Protein AF-A0A9D4UKD2-F1 (afdb_monomer)

Nearest PDB structures (foldseek):
  8i6q-assembly1_A  TM=2.716E-01  e=8.052E+00  Pseudomonas aeruginosa

Secondary structure (DSSP, 8-state):
------------------------PPPPP------PPP---------------TT--HHHHHT--TTS-HHHHHHHHHHHHHHHHHHT-HHHHHHHHHHHHHHHHHHHHHHHHTB-TTSPBPPHHHHTTT---SSTTS--B-PPPHHHHHHHHHHHHHHHHHHHHH-S--SHHHHHHHHHHHHHHHHHHHHHHTTS---S--SSSHHHHHHHHHHHHHHHHHHHHHHHHHHHHHHHHHHHHHHHHTTPPPPHHHHHTHHHHHHHHHHHHHHHHHHHB-

Mean predicted aligned error: 18.17 Å

Radius of gyration: 34.25 Å; Cα contacts (8 Å, |Δi|>4): 140; chains: 1; bounding box: 62×70×104 Å

InterPro domains:
  IPR021788 Protein CHAPERONE-LIKE PROTEIN OF POR1-like [PF11833] (69-181)
  IPR021788 Protein CHAPERONE-LIKE PROTEIN OF POR1-like [PTHR33372] (17-277)
  IPR036869 Chaperone J-domain superfamily [SSF46565] (50-103)

Solvent-accessible surface area (backbone atoms only — not comparable to full-atom values): 17301 Å² total; per-residue (Å²): 132,89,79,89,83,85,81,80,89,83,89,83,89,81,89,79,91,80,85,85,83,89,82,82,81,81,81,76,88,81,80,79,78,82,84,73,85,85,80,88,77,90,77,79,91,76,90,85,80,76,82,72,72,91,76,71,57,41,41,65,77,56,71,45,62,91,88,58,59,70,67,56,54,51,52,39,45,58,50,52,50,54,57,29,63,76,68,68,44,63,77,57,43,56,51,53,51,55,25,51,50,50,54,52,51,48,52,53,48,30,59,75,69,26,38,48,90,87,76,45,73,50,54,70,72,68,57,45,58,83,66,64,68,95,52,89,86,53,82,38,89,45,72,51,55,75,66,55,38,51,52,43,49,49,52,37,48,53,51,42,50,49,50,70,72,63,71,59,97,62,64,62,61,53,51,54,51,51,53,54,48,44,53,50,43,39,56,55,52,51,67,70,62,69,72,68,78,85,72,95,77,66,93,83,62,57,66,68,55,49,52,53,53,52,50,54,51,50,51,52,33,48,51,52,55,52,47,45,46,50,52,32,50,50,50,54,51,47,51,54,53,49,41,50,74,68,74,45,82,81,57,66,66,58,71,76,36,47,70,59,54,38,44,48,51,28,35,53,51,48,38,50,45,60,28,36,36,86

Structure (mmCIF, N/CA/C/O backbone):
data_AF-A0A9D4UKD2-F1
#
_entry.id   AF-A0A9D4UKD2-F1
#
loop_
_atom_site.group_PDB
_atom_site.id
_atom_site.type_symbol
_atom_site.label_atom_id
_atom_site.label_alt_id
_atom_site.label_comp_id
_atom_site.label_asym_id
_atom_site.label_entity_id
_atom_site.label_seq_id
_atom_site.pdbx_PDB_ins_code
_atom_site.Cartn_x
_atom_site.Cartn_y
_atom_site.Cartn_z
_atom_site.occupancy
_atom_site.B_iso_or_equiv
_atom_site.auth_seq_id
_atom_site.auth_comp_id
_atom_site.auth_asym_id
_atom_site.auth_atom_id
_atom_site.pdbx_PDB_model_num
ATOM 1 N N . MET A 1 1 ? -4.130 45.055 41.506 1.00 36.22 1 MET A N 1
ATOM 2 C CA . MET A 1 1 ? -3.420 45.861 40.492 1.00 36.22 1 MET A CA 1
ATOM 3 C C . MET A 1 1 ? -3.723 45.258 39.130 1.00 36.22 1 MET A C 1
ATOM 5 O O . MET A 1 1 ? -3.471 44.075 38.988 1.00 36.22 1 MET A O 1
ATOM 9 N N . ALA A 1 2 ? -4.371 46.048 38.258 1.00 35.75 2 ALA A N 1
ATOM 10 C CA . ALA A 1 2 ? -4.235 46.169 36.791 1.00 35.75 2 ALA A CA 1
ATOM 11 C C . ALA A 1 2 ? -3.719 44.968 35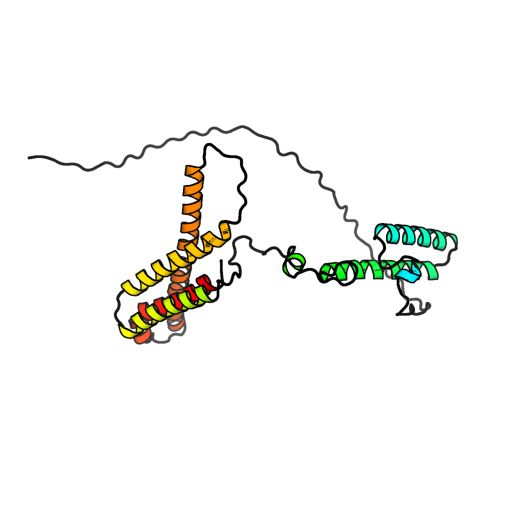.958 1.00 35.75 2 ALA A C 1
ATOM 13 O O . ALA A 1 2 ? -2.787 44.299 36.365 1.00 35.75 2 ALA A O 1
ATOM 14 N N . LEU A 1 3 ? -4.129 44.701 34.715 1.00 32.81 3 LEU A N 1
ATOM 15 C CA . LEU A 1 3 ? -5.035 45.320 33.741 1.00 32.81 3 LEU A CA 1
ATOM 16 C C . LEU A 1 3 ? -5.118 44.337 32.542 1.00 32.81 3 LEU A C 1
ATOM 18 O O . LEU A 1 3 ? -4.171 43.608 32.272 1.00 32.81 3 LEU A O 1
ATOM 22 N N . LEU A 1 4 ? -6.265 44.362 31.861 1.00 33.88 4 LEU A N 1
ATOM 23 C CA . LEU A 1 4 ? -6.568 44.106 30.439 1.00 33.88 4 LEU A CA 1
ATOM 24 C C . LEU A 1 4 ? -5.416 43.758 29.462 1.00 33.88 4 LEU A C 1
ATOM 26 O O . LEU A 1 4 ? -4.406 44.451 29.433 1.00 33.88 4 LEU A O 1
ATOM 30 N N . ALA A 1 5 ? -5.673 42.852 28.504 1.0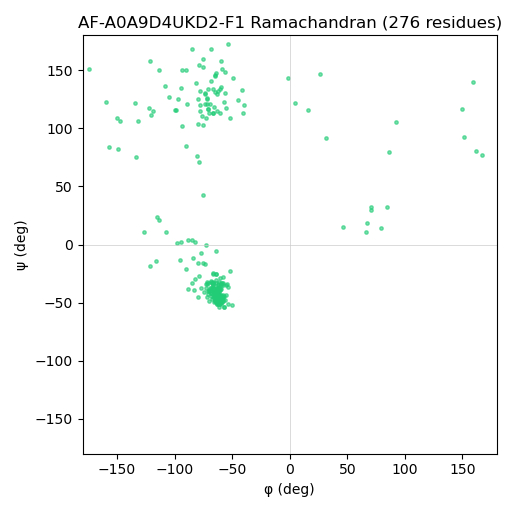0 32.28 5 ALA A N 1
ATOM 31 C CA . ALA A 1 5 ? -6.033 43.216 27.114 1.00 32.28 5 ALA A CA 1
ATOM 32 C C . ALA A 1 5 ? -5.784 42.086 26.086 1.00 32.28 5 ALA A C 1
ATOM 34 O O . ALA A 1 5 ? -4.773 41.391 26.107 1.00 32.28 5 ALA A O 1
ATOM 35 N N . SER A 1 6 ? -6.731 41.971 25.153 1.00 38.28 6 SER A N 1
ATOM 36 C CA . SER A 1 6 ? -6.710 41.225 23.887 1.00 38.28 6 SER A CA 1
ATOM 37 C C . SER A 1 6 ? -5.522 41.565 22.971 1.00 38.28 6 SER A C 1
ATOM 39 O O . SER A 1 6 ? -4.914 42.623 23.124 1.00 38.28 6 SER A O 1
ATOM 41 N N . PRO A 1 7 ? -5.357 40.815 21.865 1.00 37.47 7 PRO A N 1
ATOM 42 C CA . PRO A 1 7 ? -4.982 41.452 20.611 1.00 37.47 7 PRO A CA 1
ATOM 43 C C . PRO A 1 7 ? -5.993 41.182 19.489 1.00 37.47 7 PRO A C 1
ATOM 45 O O . PRO A 1 7 ? -6.257 40.057 19.074 1.00 37.47 7 PRO A O 1
ATOM 48 N N . LEU A 1 8 ? -6.573 42.298 19.055 1.00 29.09 8 LEU A N 1
ATOM 49 C CA . LEU A 1 8 ? -6.801 42.741 17.683 1.00 29.09 8 LEU A CA 1
ATOM 50 C C . LEU A 1 8 ? -6.434 41.790 16.529 1.00 29.09 8 LEU A C 1
ATOM 52 O O . LEU A 1 8 ? -5.276 41.477 16.261 1.00 29.09 8 LEU A O 1
ATOM 56 N N . VAL A 1 9 ? -7.482 41.523 15.753 1.00 30.22 9 VAL A N 1
ATOM 57 C CA . VAL A 1 9 ? -7.499 41.434 14.291 1.00 30.22 9 VAL A CA 1
ATOM 58 C C . VAL A 1 9 ? -6.658 42.551 13.663 1.00 30.22 9 VAL A C 1
ATOM 60 O O . VAL A 1 9 ? -6.851 43.723 13.979 1.00 30.22 9 VAL A O 1
ATOM 63 N N . CYS A 1 10 ? -5.800 42.195 12.705 1.00 24.77 10 CYS A N 1
ATOM 64 C CA . CYS A 1 10 ? -5.258 43.132 11.729 1.00 24.77 10 CYS A CA 1
ATOM 65 C C . CYS A 1 10 ? -5.395 42.519 10.330 1.00 24.77 10 CYS A C 1
ATOM 67 O O . CYS A 1 10 ? -4.706 41.567 9.970 1.00 24.77 10 CYS A O 1
ATOM 69 N N . PHE A 1 11 ? -6.347 43.059 9.576 1.00 30.48 11 PHE A N 1
ATOM 70 C CA . PHE A 1 11 ? -6.530 42.870 8.144 1.00 30.48 11 PHE A CA 1
ATOM 71 C C . PHE A 1 11 ? -5.908 44.107 7.488 1.00 30.48 11 PHE A C 1
ATOM 73 O O . PHE A 1 11 ? -6.409 45.205 7.713 1.00 30.48 11 PHE A O 1
ATOM 80 N N . ILE A 1 12 ? -4.840 43.957 6.700 1.00 30.47 12 ILE A N 1
ATOM 81 C CA . ILE A 1 12 ? -4.449 44.963 5.703 1.00 30.47 12 ILE A CA 1
ATOM 82 C C . ILE A 1 12 ? -4.113 44.256 4.391 1.00 30.47 12 ILE A C 1
ATOM 84 O O . ILE A 1 12 ? -3.265 43.371 4.303 1.00 30.47 12 ILE A O 1
ATOM 88 N N . THR A 1 13 ? -4.864 44.689 3.391 1.00 31.66 13 THR A N 1
ATOM 89 C CA . THR A 1 13 ? -4.803 44.442 1.958 1.00 31.66 13 THR A CA 1
ATOM 90 C C . THR A 1 13 ? -3.666 45.218 1.291 1.00 31.66 13 THR A C 1
ATOM 92 O O . THR A 1 13 ? -3.336 46.311 1.740 1.00 31.66 13 THR A O 1
ATOM 95 N N . ASN A 1 14 ? -3.152 44.681 0.178 1.00 27.33 14 ASN A N 1
ATOM 96 C CA . ASN A 1 14 ? -2.681 45.344 -1.060 1.00 27.33 14 ASN A CA 1
ATOM 97 C C . ASN A 1 14 ? -1.554 44.470 -1.643 1.00 27.33 14 ASN A C 1
ATOM 99 O O . ASN A 1 14 ? -0.556 44.213 -0.988 1.00 27.33 14 ASN A O 1
ATOM 103 N N . GLY A 1 15 ? -1.672 43.876 -2.828 1.00 30.11 15 GLY A N 1
ATOM 104 C CA . GLY A 1 15 ? -2.123 44.514 -4.056 1.00 30.11 15 GLY A CA 1
ATOM 105 C C . GLY A 1 15 ? -0.918 45.169 -4.725 1.00 30.11 15 GLY A C 1
ATOM 106 O O . GLY A 1 15 ? -0.725 46.368 -4.589 1.00 30.11 15 GLY A O 1
ATOM 107 N N . SER A 1 16 ? -0.099 44.383 -5.427 1.00 27.30 16 SER A N 1
ATOM 108 C CA . SER A 1 16 ? 0.796 44.918 -6.453 1.00 27.30 16 SER A CA 1
ATOM 109 C C . SER A 1 16 ? 0.981 43.891 -7.559 1.00 27.30 16 SER A C 1
ATOM 111 O O . SER A 1 16 ? 1.629 42.856 -7.403 1.00 27.30 16 SER A O 1
ATOM 113 N N . ALA A 1 17 ? 0.332 44.193 -8.677 1.00 35.50 17 ALA A N 1
ATOM 114 C CA . ALA A 1 17 ? 0.642 43.632 -9.968 1.00 35.50 17 ALA A CA 1
ATOM 115 C C . ALA A 1 17 ? 1.950 44.260 -10.471 1.00 35.50 17 ALA A C 1
ATOM 117 O O . ALA A 1 17 ? 2.077 45.481 -10.537 1.00 35.50 17 ALA A O 1
ATOM 118 N N . SER A 1 18 ? 2.894 43.433 -10.910 1.00 31.56 18 SER A N 1
ATOM 119 C CA . SER A 1 18 ? 3.763 43.814 -12.020 1.00 31.56 18 SER A CA 1
ATOM 120 C C . SER A 1 18 ? 4.198 42.593 -12.807 1.00 31.56 18 SER A C 1
ATOM 122 O O . SER A 1 18 ? 4.965 41.735 -12.381 1.00 31.56 18 SER A O 1
ATOM 124 N N . SER A 1 19 ? 3.602 42.561 -13.984 1.00 34.34 19 SER A N 1
ATOM 125 C CA . SER A 1 19 ? 3.925 41.809 -15.172 1.00 34.34 19 SER A CA 1
ATOM 126 C C . SER A 1 19 ? 5.321 42.123 -15.721 1.00 34.34 19 SER A C 1
ATOM 128 O O . SER A 1 19 ? 5.805 43.246 -15.604 1.00 34.34 19 SER A O 1
ATOM 130 N N . ASN A 1 20 ? 5.815 41.154 -16.498 1.00 31.80 20 ASN A N 1
ATOM 131 C CA . ASN A 1 20 ? 6.833 41.238 -17.551 1.00 31.80 20 ASN A CA 1
ATOM 132 C C . ASN A 1 20 ? 8.283 40.977 -17.117 1.00 31.80 20 ASN A C 1
ATOM 134 O O . ASN A 1 20 ? 8.975 41.874 -16.661 1.00 31.80 20 ASN A O 1
ATOM 138 N N . PHE A 1 21 ? 8.807 39.798 -17.468 1.00 36.34 21 PHE A N 1
ATOM 139 C CA . PHE A 1 21 ? 9.734 39.757 -18.603 1.00 36.34 21 PHE A CA 1
ATOM 140 C C . PHE A 1 21 ? 9.858 38.351 -19.202 1.00 36.34 21 PHE A C 1
ATOM 142 O O . PHE A 1 21 ? 10.202 37.368 -18.551 1.00 36.34 21 PHE A O 1
ATOM 149 N N . LEU A 1 22 ? 9.552 38.296 -20.493 1.00 39.88 22 LEU A N 1
ATOM 150 C CA . LEU A 1 22 ? 9.607 37.148 -21.381 1.00 39.88 22 LEU A CA 1
ATOM 151 C C . LEU A 1 22 ? 11.040 36.617 -21.511 1.00 39.88 22 LEU A C 1
ATOM 153 O O . LEU A 1 22 ? 11.951 37.364 -21.870 1.00 39.88 22 LEU A O 1
ATOM 157 N N . ARG A 1 23 ? 11.230 35.300 -21.367 1.00 39.00 23 ARG A N 1
ATOM 158 C CA . ARG A 1 23 ? 12.405 34.617 -21.929 1.00 39.00 23 ARG A CA 1
ATOM 159 C C . ARG A 1 23 ? 12.013 33.326 -22.657 1.00 39.00 23 ARG A C 1
ATOM 161 O O . ARG A 1 23 ? 12.181 32.216 -22.178 1.00 39.00 23 ARG A O 1
ATOM 168 N N . ARG A 1 24 ? 11.451 33.547 -23.848 1.00 36.53 24 ARG A N 1
ATOM 169 C CA . ARG A 1 24 ? 11.728 32.866 -25.127 1.00 36.53 24 ARG A CA 1
ATOM 170 C C . ARG A 1 24 ? 12.149 31.387 -25.046 1.00 36.53 24 ARG A C 1
ATOM 172 O O . ARG A 1 24 ? 13.335 31.071 -25.048 1.00 36.53 24 ARG A O 1
ATOM 179 N N . ALA A 1 25 ? 11.167 30.490 -25.116 1.00 38.38 25 ALA A N 1
ATOM 180 C CA . ALA A 1 25 ? 11.385 29.098 -25.503 1.00 38.38 25 ALA A CA 1
ATOM 181 C C . ALA A 1 25 ? 11.648 29.010 -27.021 1.00 38.38 25 ALA A C 1
ATOM 183 O O . ALA A 1 25 ? 10.902 29.577 -27.821 1.00 38.38 25 ALA A O 1
ATOM 184 N N . ARG A 1 26 ? 12.720 28.317 -27.425 1.00 39.19 26 ARG A N 1
ATOM 185 C CA . ARG A 1 26 ? 12.946 27.910 -28.822 1.00 39.19 26 ARG A CA 1
ATOM 186 C C . ARG A 1 26 ? 12.097 26.663 -29.106 1.00 39.19 26 ARG A C 1
ATOM 188 O O . ARG A 1 26 ? 12.257 25.687 -28.376 1.00 39.19 26 ARG A O 1
ATOM 195 N N . PRO A 1 27 ? 11.239 26.642 -30.138 1.00 40.41 27 PRO A N 1
ATOM 196 C CA . PRO A 1 27 ? 10.576 25.412 -30.552 1.00 40.41 27 PRO A CA 1
ATOM 197 C C . PRO A 1 27 ? 11.534 24.530 -31.368 1.00 40.41 27 PRO A C 1
ATOM 199 O O . PRO A 1 27 ? 12.203 24.999 -32.289 1.00 40.41 27 PRO A O 1
ATOM 202 N N . LEU A 1 28 ? 11.589 23.246 -31.011 1.00 49.31 28 LEU A N 1
ATOM 203 C CA . LEU A 1 28 ? 12.176 22.175 -31.820 1.00 49.31 28 LEU A CA 1
ATOM 204 C C . LEU A 1 28 ? 11.357 21.996 -33.115 1.00 49.31 28 LEU A C 1
ATOM 206 O O . LEU A 1 28 ? 10.134 22.162 -33.084 1.00 49.31 28 LEU A O 1
ATOM 210 N N . PRO A 1 29 ? 11.986 21.656 -34.253 1.00 39.34 29 PRO A N 1
ATOM 211 C CA . PRO A 1 29 ? 11.277 21.500 -35.515 1.00 39.34 29 PRO A CA 1
ATOM 212 C C . PRO A 1 29 ? 10.359 20.271 -35.499 1.00 39.34 29 PRO A C 1
ATOM 214 O O . PRO A 1 29 ? 10.789 19.132 -35.327 1.00 39.34 29 PRO A O 1
ATOM 217 N N . SER A 1 30 ? 9.073 20.546 -35.712 1.00 39.03 30 SER A N 1
ATOM 218 C CA . SER A 1 30 ? 8.011 19.592 -36.021 1.00 39.03 30 SER A CA 1
ATOM 219 C C . SER A 1 30 ? 8.257 18.968 -37.398 1.00 39.03 30 SER A C 1
ATOM 221 O O . SER A 1 30 ? 8.183 19.651 -38.421 1.00 39.03 30 SER A O 1
ATOM 223 N N . LEU A 1 31 ? 8.551 17.666 -37.433 1.00 43.72 31 LEU A N 1
ATOM 224 C CA . LEU A 1 31 ? 8.496 16.880 -38.663 1.00 43.72 31 LEU A CA 1
ATOM 225 C C . LEU A 1 31 ? 7.033 16.516 -38.941 1.00 43.72 31 LEU A C 1
ATOM 227 O O . LEU A 1 31 ? 6.450 15.644 -38.297 1.00 43.72 31 LEU A O 1
ATOM 231 N N . ARG A 1 32 ? 6.443 17.221 -39.912 1.00 34.72 32 ARG A N 1
ATOM 232 C CA . ARG A 1 32 ? 5.152 16.893 -40.527 1.00 34.72 32 ARG A CA 1
ATOM 233 C C . ARG A 1 32 ? 5.234 15.519 -41.190 1.00 34.72 32 ARG A C 1
ATOM 235 O O . ARG A 1 32 ? 5.887 15.370 -42.218 1.00 34.72 32 ARG A O 1
ATOM 242 N N . HIS A 1 33 ? 4.503 14.549 -40.658 1.00 39.25 33 HIS A N 1
ATOM 243 C CA . HIS A 1 33 ? 4.107 13.369 -41.419 1.00 39.25 33 HIS A CA 1
ATOM 244 C C . HIS A 1 33 ? 2.961 13.769 -42.357 1.00 39.25 33 HIS A C 1
ATOM 246 O O . HIS A 1 33 ? 1.856 14.063 -41.903 1.00 39.25 33 HIS A O 1
ATOM 252 N N . SER A 1 34 ? 3.218 13.808 -43.666 1.00 42.59 34 SER A N 1
ATOM 253 C CA . SER A 1 34 ? 2.151 13.883 -44.663 1.00 42.59 34 SER A CA 1
ATOM 254 C C . SER A 1 34 ? 1.455 12.524 -44.738 1.00 42.59 34 SER A C 1
ATOM 256 O O . SER A 1 34 ? 2.023 11.548 -45.226 1.00 42.59 34 SER A O 1
ATOM 258 N N . SER A 1 35 ? 0.225 12.460 -44.243 1.00 45.12 35 SER A N 1
ATOM 259 C CA . SER A 1 35 ? -0.704 11.361 -44.478 1.00 45.12 35 SER A CA 1
ATOM 260 C C . SER A 1 35 ? -1.270 11.477 -45.895 1.00 45.12 35 SER A C 1
ATOM 262 O O . SER A 1 35 ? -2.151 12.299 -46.144 1.00 45.12 35 SER A O 1
ATOM 264 N N . LEU A 1 36 ? -0.770 10.666 -46.827 1.00 42.28 36 LEU A N 1
ATOM 265 C CA . LEU A 1 36 ? -1.480 10.386 -48.075 1.00 42.28 36 LEU A CA 1
ATOM 266 C C . LEU A 1 36 ? -2.302 9.098 -47.892 1.00 42.28 36 LEU A C 1
ATOM 268 O O . LEU A 1 36 ? -1.782 8.132 -47.328 1.00 42.28 36 LEU A O 1
ATOM 272 N N . PRO A 1 37 ? -3.577 9.064 -48.321 1.00 39.72 37 PRO A N 1
ATOM 273 C CA . PRO A 1 37 ? -4.421 7.885 -48.175 1.00 39.72 37 PRO A CA 1
ATOM 274 C C . PRO A 1 37 ? -3.979 6.772 -49.132 1.00 39.72 37 PRO A C 1
ATOM 276 O O . PRO A 1 37 ? -3.915 6.959 -50.347 1.00 39.72 37 PRO A O 1
ATOM 279 N N . ILE A 1 38 ? -3.706 5.594 -48.570 1.00 40.81 38 ILE A N 1
ATOM 280 C CA . ILE A 1 38 ? -3.462 4.356 -49.312 1.00 40.81 38 ILE A CA 1
ATOM 281 C C . ILE A 1 38 ? -4.793 3.904 -49.921 1.00 40.81 38 ILE A C 1
ATOM 283 O O . ILE A 1 38 ? -5.749 3.605 -49.207 1.00 40.81 38 ILE A O 1
ATOM 287 N N . LYS A 1 39 ? -4.857 3.872 -51.253 1.00 29.66 39 LYS A N 1
ATOM 288 C CA . LYS A 1 39 ? -5.995 3.364 -52.024 1.00 29.66 39 LYS A CA 1
ATOM 289 C C . LYS A 1 39 ? -5.720 1.893 -52.348 1.00 29.66 39 LYS A C 1
ATOM 291 O O . LYS A 1 39 ? -4.916 1.595 -53.226 1.00 29.66 39 LYS A O 1
ATOM 296 N N . CYS A 1 40 ? -6.352 0.974 -51.621 1.00 29.58 40 CYS A N 1
ATOM 297 C CA . CYS A 1 40 ? -6.290 -0.455 -51.920 1.00 29.58 40 CYS A CA 1
ATOM 298 C C . CYS A 1 40 ? -7.077 -0.738 -53.206 1.00 29.58 40 CYS A C 1
ATOM 300 O O . CYS A 1 40 ? -8.297 -0.588 -53.224 1.00 29.58 40 CYS A O 1
ATOM 302 N N . SER A 1 41 ? -6.385 -1.141 -54.272 1.00 31.55 41 SER A N 1
ATOM 303 C CA . SER A 1 41 ? -7.015 -1.779 -55.430 1.00 31.55 41 SER A CA 1
ATOM 304 C C . SER A 1 41 ? -6.807 -3.281 -55.298 1.00 31.55 41 SER A C 1
ATOM 306 O O . SER A 1 41 ? -5.676 -3.758 -55.269 1.00 31.55 41 SER A O 1
ATOM 308 N N . SER A 1 42 ? -7.909 -4.009 -55.155 1.00 34.38 42 SER A N 1
ATOM 309 C CA . SER A 1 42 ? -7.964 -5.464 -55.195 1.00 34.38 42 SER A CA 1
ATOM 310 C C . SER A 1 42 ? -7.625 -5.950 -56.604 1.00 34.38 42 SER A C 1
ATOM 312 O O . SER A 1 42 ? -8.406 -5.725 -57.528 1.00 34.38 42 SER A O 1
ATOM 314 N N . ALA A 1 43 ? -6.489 -6.627 -56.758 1.00 32.59 43 ALA A N 1
ATOM 315 C CA . ALA A 1 43 ? -6.210 -7.466 -57.913 1.00 32.59 43 ALA A CA 1
ATOM 316 C C . ALA A 1 43 ? -6.346 -8.931 -57.485 1.00 32.59 43 ALA A C 1
ATOM 318 O O . ALA A 1 43 ? -5.802 -9.366 -56.472 1.00 32.59 43 ALA A O 1
ATOM 319 N N . SER A 1 44 ? -7.171 -9.632 -58.248 1.00 32.44 44 SER A N 1
ATOM 320 C CA . SER A 1 44 ? -7.526 -11.043 -58.179 1.00 32.44 44 SER A CA 1
ATOM 321 C C . SER A 1 44 ? -6.323 -11.979 -58.076 1.00 32.44 44 SER A C 1
ATOM 323 O O . SER A 1 44 ? -5.303 -11.778 -58.728 1.00 32.44 44 SER A O 1
ATOM 325 N N . PHE A 1 45 ? -6.509 -13.044 -57.295 1.00 35.09 45 PHE A N 1
ATOM 326 C CA . PHE A 1 45 ? -5.623 -14.196 -57.213 1.00 35.09 45 PHE A CA 1
ATOM 327 C C . PHE A 1 45 ? -5.452 -14.842 -58.592 1.00 35.09 45 PHE A C 1
ATOM 329 O O . PHE A 1 45 ? -6.424 -15.290 -59.197 1.00 35.09 45 PHE A O 1
ATOM 336 N N . SER A 1 46 ? -4.206 -14.937 -59.043 1.00 28.92 46 SER A N 1
ATOM 337 C CA . SER A 1 46 ? -3.774 -15.923 -60.026 1.00 28.92 46 SER A CA 1
ATOM 338 C C . SER A 1 46 ? -2.715 -16.797 -59.369 1.00 28.92 46 SER A C 1
ATOM 340 O O . SER A 1 46 ? -1.662 -16.339 -58.930 1.00 28.92 46 SER A O 1
ATOM 342 N N . GLU A 1 47 ? -3.101 -18.053 -59.241 1.00 44.03 47 GLU A N 1
ATOM 343 C CA . GLU A 1 47 ? -2.402 -19.188 -58.675 1.00 44.03 47 GLU A CA 1
ATOM 344 C C . GLU A 1 47 ? -1.129 -19.507 -59.471 1.00 44.03 47 GLU A C 1
ATOM 346 O O . GLU A 1 47 ? -1.166 -19.635 -60.694 1.00 44.03 47 GLU A O 1
ATOM 351 N N . GLY A 1 48 ? 0.002 -19.635 -58.771 1.00 32.12 48 GLY A N 1
ATOM 352 C CA . GLY A 1 48 ? 1.253 -20.115 -59.357 1.00 32.12 48 GLY A CA 1
ATOM 353 C C . GLY A 1 48 ? 2.499 -19.557 -58.677 1.00 32.12 48 GLY A C 1
ATOM 354 O O . GLY A 1 48 ? 3.002 -18.513 -59.072 1.00 32.12 48 GLY A O 1
ATOM 355 N N . GLY A 1 49 ? 3.041 -20.270 -57.684 1.00 28.92 49 GLY A N 1
ATOM 356 C CA . GLY A 1 49 ? 4.373 -19.947 -57.165 1.00 28.92 49 GLY A CA 1
ATOM 357 C C . GLY A 1 49 ? 4.681 -20.520 -55.790 1.00 28.92 49 GLY A C 1
ATOM 358 O O . GLY A 1 49 ? 4.556 -19.821 -54.797 1.00 28.92 49 GLY A O 1
ATOM 359 N N . GLN A 1 50 ? 5.060 -21.799 -55.775 1.00 31.81 50 GLN A N 1
ATOM 360 C CA . GLN A 1 50 ? 5.823 -22.532 -54.755 1.00 31.81 50 GLN A CA 1
ATOM 361 C C . GLN A 1 50 ? 5.962 -21.891 -53.363 1.00 31.81 50 GLN A C 1
ATOM 363 O O . GLN A 1 50 ? 6.667 -20.902 -53.166 1.00 31.81 50 GLN A O 1
ATOM 368 N N . ALA A 1 51 ? 5.374 -22.578 -52.380 1.00 34.78 51 ALA A N 1
ATOM 369 C CA . ALA A 1 51 ? 5.658 -22.421 -50.964 1.00 34.78 51 ALA A CA 1
ATOM 370 C C . ALA A 1 51 ? 7.163 -22.226 -50.722 1.00 34.78 51 ALA A C 1
ATOM 372 O O . ALA A 1 51 ? 7.980 -23.081 -51.065 1.00 34.78 51 ALA A O 1
ATOM 373 N N . ALA A 1 52 ? 7.517 -21.086 -50.132 1.00 43.00 52 ALA A N 1
ATOM 374 C CA . ALA A 1 52 ? 8.849 -20.849 -49.613 1.00 43.00 52 ALA A CA 1
ATOM 375 C C . ALA A 1 52 ? 9.186 -21.965 -48.615 1.00 43.00 52 ALA A C 1
ATOM 377 O O . ALA A 1 52 ? 8.508 -22.103 -47.596 1.00 43.00 52 ALA A O 1
ATOM 378 N N . GLU A 1 53 ? 10.217 -22.751 -48.926 1.00 44.41 53 GLU A N 1
ATOM 379 C CA . GLU A 1 53 ? 10.807 -23.757 -48.042 1.00 44.41 53 GLU A CA 1
ATOM 380 C C . GLU A 1 53 ? 10.887 -23.207 -46.601 1.00 44.41 53 GLU A C 1
ATOM 382 O O . GLU A 1 53 ? 11.605 -22.231 -46.339 1.00 44.41 53 GLU A O 1
ATOM 387 N N . PRO A 1 54 ? 10.129 -23.768 -45.641 1.00 53.59 54 PRO A N 1
ATOM 388 C CA . PRO A 1 54 ? 9.870 -23.114 -44.358 1.00 53.59 54 PRO A CA 1
ATOM 389 C C . PRO A 1 54 ? 11.075 -23.101 -43.402 1.00 53.59 54 PRO A C 1
ATOM 391 O O . PRO A 1 54 ? 10.977 -22.529 -42.320 1.00 53.59 54 PR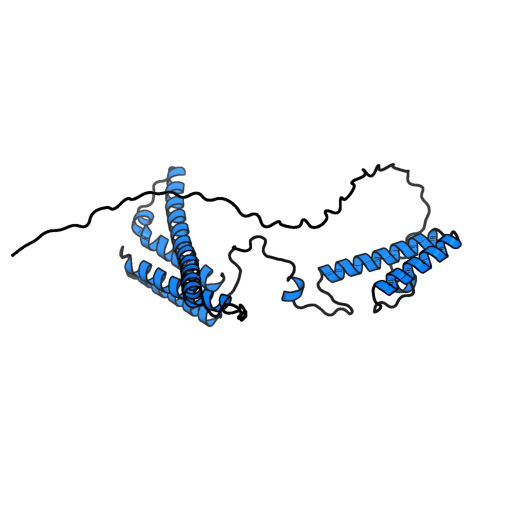O A O 1
ATOM 394 N N . ASN A 1 55 ? 12.218 -23.679 -43.792 1.00 54.78 55 ASN A N 1
ATOM 395 C CA . ASN A 1 55 ? 13.377 -23.903 -42.919 1.00 54.78 55 ASN A CA 1
ATOM 396 C C . ASN A 1 55 ? 14.716 -23.356 -43.447 1.00 54.78 55 ASN A C 1
ATOM 398 O O . ASN A 1 55 ? 15.764 -23.652 -42.865 1.00 54.78 55 ASN A O 1
ATOM 402 N N . GLU A 1 56 ? 14.736 -22.551 -44.514 1.00 71.19 56 GLU A N 1
ATOM 403 C CA . GLU A 1 56 ? 15.999 -21.946 -44.946 1.00 71.19 56 GLU A CA 1
ATOM 404 C C . GLU A 1 56 ? 16.443 -20.854 -43.958 1.00 71.19 56 GLU A C 1
ATOM 406 O O . GLU A 1 56 ? 15.695 -19.936 -43.612 1.00 71.19 56 GLU A O 1
ATOM 411 N N . ASN A 1 57 ? 17.675 -20.975 -43.455 1.00 80.44 57 ASN A N 1
ATOM 412 C CA . ASN A 1 57 ? 18.221 -20.040 -42.480 1.00 80.44 57 ASN A CA 1
ATOM 413 C C . ASN A 1 57 ? 18.381 -18.654 -43.146 1.00 80.44 57 ASN A C 1
ATOM 415 O O . ASN A 1 57 ? 19.175 -18.533 -44.083 1.00 80.44 57 ASN A O 1
ATOM 419 N N . PRO A 1 58 ? 17.692 -17.599 -42.666 1.00 82.06 58 PRO A N 1
ATOM 420 C CA . PRO A 1 58 ? 17.646 -16.305 -43.352 1.00 82.06 58 PRO A CA 1
ATOM 421 C C . PRO A 1 58 ? 19.024 -15.632 -43.437 1.00 82.06 58 PRO A C 1
ATOM 423 O O . PRO A 1 58 ? 19.305 -14.886 -44.372 1.00 82.06 58 PRO A O 1
ATOM 426 N N . TYR A 1 59 ? 19.927 -15.961 -42.511 1.00 84.62 59 TYR A N 1
ATOM 427 C CA . TYR A 1 59 ? 21.313 -15.504 -42.533 1.00 84.62 59 TYR A CA 1
ATOM 428 C C . TYR A 1 59 ? 22.116 -16.127 -43.688 1.00 84.62 59 TYR A C 1
ATOM 430 O O . TYR A 1 59 ? 22.965 -15.461 -44.276 1.00 84.62 59 TYR A O 1
ATOM 438 N N . LYS A 1 60 ? 21.803 -17.371 -44.082 1.00 85.50 60 LYS A N 1
ATOM 439 C CA . LYS A 1 60 ? 22.437 -18.039 -45.233 1.00 85.50 60 LYS A CA 1
ATOM 440 C C . LYS A 1 60 ? 21.965 -17.455 -46.565 1.00 85.50 60 LYS A C 1
ATOM 442 O O . LYS A 1 60 ? 22.794 -17.266 -47.448 1.00 85.50 60 LYS A O 1
ATOM 447 N N . VAL A 1 61 ? 20.683 -17.096 -46.674 1.00 86.19 61 VAL A N 1
ATOM 448 C CA . VAL A 1 61 ? 20.104 -16.455 -47.873 1.00 86.19 61 VAL A CA 1
ATOM 449 C C . VAL A 1 61 ? 20.743 -15.087 -48.133 1.00 86.19 61 VAL A C 1
ATOM 451 O O . VAL A 1 61 ? 21.106 -14.769 -49.265 1.00 86.19 61 VAL A O 1
ATOM 454 N N . LEU A 1 62 ? 20.954 -14.290 -47.079 1.00 80.75 62 LEU A N 1
ATOM 455 C CA . LEU A 1 62 ? 21.645 -13.000 -47.192 1.00 80.75 62 LEU A CA 1
ATOM 456 C C . LEU A 1 62 ? 23.181 -13.142 -47.245 1.00 80.75 62 LEU A C 1
ATOM 458 O O . LEU A 1 62 ? 23.866 -12.209 -47.669 1.00 80.75 62 LEU A O 1
ATOM 462 N N . GLY A 1 63 ? 23.731 -14.301 -46.866 1.00 78.38 63 GLY A N 1
ATOM 463 C CA . GLY A 1 63 ? 25.173 -14.566 -46.823 1.00 78.38 63 GLY A CA 1
ATOM 464 C C . GLY A 1 63 ? 25.899 -13.815 -45.704 1.00 78.38 63 GLY A C 1
ATOM 465 O O . GLY A 1 63 ? 27.066 -13.465 -45.863 1.00 78.38 63 GLY A O 1
ATOM 466 N N . VAL A 1 64 ? 25.202 -13.540 -44.601 1.00 83.00 64 VAL A N 1
ATOM 467 C CA . VAL A 1 64 ? 25.712 -12.816 -43.426 1.00 83.00 64 VAL A CA 1
ATOM 468 C C . VAL A 1 64 ? 25.782 -13.748 -42.228 1.00 83.00 64 VAL A C 1
ATOM 470 O O . VAL A 1 64 ? 25.000 -14.691 -42.112 1.00 83.00 64 VAL A O 1
ATOM 473 N N . ASN A 1 65 ? 26.719 -13.507 -41.317 1.00 81.75 65 ASN A N 1
ATOM 474 C CA . ASN A 1 65 ? 26.842 -14.343 -40.124 1.00 81.75 65 ASN A CA 1
ATOM 475 C C . ASN A 1 65 ? 25.815 -13.884 -39.061 1.00 81.75 65 ASN A C 1
ATOM 477 O O . ASN A 1 65 ? 25.660 -12.677 -38.867 1.00 81.75 65 ASN A O 1
ATOM 481 N N . PRO A 1 66 ? 25.125 -14.790 -38.337 1.00 75.75 66 PRO A N 1
ATOM 482 C CA . PRO A 1 66 ? 24.180 -14.422 -37.273 1.00 75.75 66 PRO A CA 1
ATOM 483 C C . PRO A 1 66 ? 24.698 -13.455 -36.196 1.00 75.75 66 PRO A C 1
ATOM 485 O O . PRO A 1 66 ? 23.898 -12.782 -35.548 1.00 75.75 66 PRO A O 1
ATOM 488 N N . PHE A 1 67 ? 26.017 -13.378 -36.002 1.00 70.06 67 PHE A N 1
ATOM 489 C CA . PHE A 1 67 ? 26.664 -12.503 -35.017 1.00 70.06 67 PHE A CA 1
ATOM 490 C C . PHE A 1 67 ? 27.122 -11.145 -35.579 1.00 70.06 67 PHE A C 1
ATOM 492 O O . PHE A 1 67 ? 27.746 -10.367 -34.860 1.00 70.06 67 PHE A O 1
ATOM 499 N N . GLU A 1 68 ? 26.863 -10.847 -36.854 1.00 75.06 68 GLU A N 1
ATOM 500 C CA . GLU A 1 68 ? 27.274 -9.577 -37.459 1.00 75.06 68 GLU A CA 1
ATOM 501 C C . GLU A 1 68 ? 26.358 -8.402 -37.102 1.00 75.06 68 GLU A C 1
ATOM 503 O O . GLU A 1 68 ? 25.174 -8.555 -36.795 1.00 75.06 68 GLU A O 1
ATOM 508 N N . SER A 1 69 ? 26.927 -7.193 -37.158 1.00 75.75 69 SER A N 1
ATOM 509 C CA . SER A 1 69 ? 26.187 -5.961 -36.905 1.00 75.75 69 SER A CA 1
ATOM 510 C C . SER A 1 69 ? 25.087 -5.744 -37.944 1.00 75.75 69 SER A C 1
ATOM 512 O O . SER A 1 69 ? 25.213 -6.079 -39.123 1.00 75.75 69 SER A O 1
ATOM 514 N N . PHE A 1 70 ? 23.995 -5.125 -37.500 1.00 79.31 70 PHE A N 1
ATOM 515 C CA . PHE A 1 70 ? 22.818 -4.869 -38.328 1.00 79.31 70 PHE A CA 1
ATOM 516 C C . PHE A 1 70 ? 23.121 -4.039 -39.589 1.00 79.31 70 PHE A C 1
ATOM 518 O O . PHE A 1 70 ? 22.473 -4.216 -40.621 1.00 79.31 70 PHE A O 1
ATOM 525 N N . ASP A 1 71 ? 24.147 -3.189 -39.545 1.00 84.50 71 ASP A N 1
ATOM 526 C CA . ASP A 1 71 ? 24.581 -2.390 -40.695 1.00 84.50 71 ASP A CA 1
ATOM 527 C C . ASP A 1 71 ?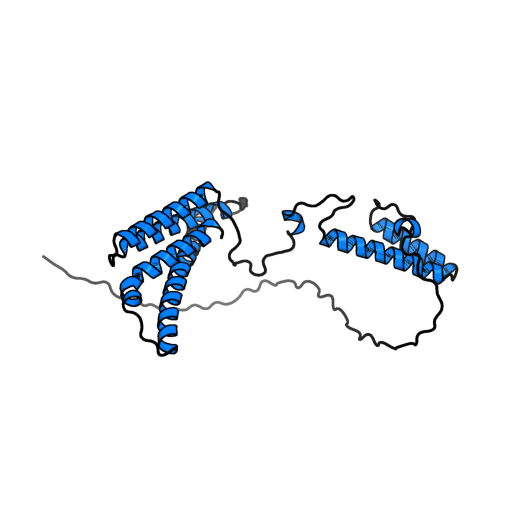 25.149 -3.260 -41.825 1.00 84.50 71 ASP A C 1
ATOM 529 O O . ASP A 1 71 ? 24.893 -2.993 -43.001 1.00 84.50 71 ASP A O 1
ATOM 533 N N . LYS A 1 72 ? 25.833 -4.362 -41.486 1.00 86.06 72 LYS A N 1
ATOM 534 C CA . LYS A 1 72 ? 26.306 -5.342 -42.474 1.00 86.06 72 LYS A CA 1
ATOM 535 C C . LYS A 1 72 ? 25.151 -6.116 -43.103 1.00 86.06 72 LYS A C 1
ATOM 537 O O . LYS A 1 72 ? 25.164 -6.347 -44.308 1.00 86.06 72 LYS A O 1
ATOM 542 N N . VAL A 1 73 ? 24.124 -6.450 -42.316 1.00 86.56 73 VAL A N 1
ATOM 543 C CA . VAL A 1 73 ? 22.903 -7.110 -42.813 1.00 86.56 73 VAL A CA 1
ATOM 544 C C . VAL A 1 73 ? 22.170 -6.216 -43.819 1.00 86.56 73 VAL A C 1
ATOM 546 O O . VAL A 1 73 ? 21.784 -6.684 -44.889 1.00 86.56 73 VAL A O 1
ATOM 549 N N . LYS A 1 74 ? 22.044 -4.913 -43.531 1.00 88.25 74 LYS A N 1
ATOM 550 C CA . LYS A 1 74 ? 21.471 -3.924 -44.463 1.00 88.25 74 LYS A CA 1
ATOM 551 C C . LYS A 1 74 ? 22.294 -3.770 -45.740 1.00 88.25 74 LYS A C 1
ATOM 553 O O . LYS A 1 74 ? 21.725 -3.722 -46.829 1.00 88.25 74 LYS A O 1
ATOM 558 N N . ALA A 1 75 ? 23.618 -3.699 -45.616 1.00 89.88 75 ALA A N 1
ATOM 559 C CA . ALA A 1 75 ? 24.507 -3.582 -46.767 1.00 89.88 75 ALA A CA 1
ATOM 560 C C . ALA A 1 75 ? 24.449 -4.831 -47.665 1.00 89.88 75 ALA A C 1
ATOM 562 O O . ALA A 1 75 ? 24.394 -4.707 -48.890 1.00 89.88 75 ALA A O 1
ATOM 563 N N . ALA A 1 76 ? 24.408 -6.026 -47.067 1.00 87.94 76 ALA A N 1
ATOM 564 C CA . ALA A 1 76 ? 24.274 -7.288 -47.788 1.00 87.94 76 ALA A CA 1
ATOM 565 C C . ALA A 1 76 ? 22.926 -7.390 -48.512 1.00 87.94 76 ALA A C 1
ATOM 567 O O . ALA A 1 76 ? 22.901 -7.723 -49.696 1.00 87.94 76 ALA A O 1
ATOM 568 N N . TYR A 1 77 ? 21.830 -7.026 -47.839 1.00 90.06 77 TYR A N 1
ATOM 569 C CA . TYR A 1 77 ? 20.501 -6.952 -48.446 1.00 90.06 77 TYR A CA 1
ATOM 570 C C . TYR A 1 77 ? 20.484 -6.008 -49.657 1.00 90.06 77 TYR A C 1
ATOM 572 O O . TYR A 1 77 ? 20.162 -6.436 -50.761 1.00 90.06 77 TYR A O 1
ATOM 580 N N . ALA A 1 78 ? 20.928 -4.757 -49.486 1.00 90.56 78 ALA A N 1
ATOM 581 C CA . ALA A 1 78 ? 20.918 -3.756 -50.554 1.00 90.56 78 ALA A CA 1
ATOM 582 C C . ALA A 1 78 ? 21.785 -4.159 -51.760 1.00 90.56 78 ALA A C 1
ATOM 584 O O . ALA A 1 78 ? 21.476 -3.810 -52.899 1.00 90.56 78 ALA A O 1
ATOM 585 N N . LYS A 1 79 ? 22.876 -4.896 -51.526 1.00 91.00 79 LYS A N 1
ATOM 586 C CA . LYS A 1 79 ? 23.715 -5.446 -52.596 1.00 91.00 79 LYS A CA 1
ATOM 587 C C . LYS A 1 79 ? 22.996 -6.571 -53.347 1.00 91.00 79 LYS A C 1
ATOM 589 O O . LYS A 1 79 ? 22.932 -6.537 -54.571 1.00 91.00 79 LYS A O 1
ATOM 594 N N . ARG A 1 80 ? 22.421 -7.533 -52.618 1.00 86.00 80 ARG A N 1
ATOM 595 C CA . ARG A 1 80 ? 21.726 -8.700 -53.188 1.00 86.00 80 ARG A CA 1
ATOM 596 C C . ARG A 1 80 ? 20.452 -8.318 -53.936 1.00 86.00 80 ARG A C 1
ATOM 598 O O . ARG A 1 80 ? 20.193 -8.885 -54.990 1.00 86.00 80 ARG A O 1
ATOM 605 N N . GLN A 1 81 ? 19.718 -7.331 -53.430 1.00 90.06 81 GLN A N 1
ATOM 606 C CA . GLN A 1 81 ? 18.545 -6.767 -54.092 1.00 90.06 81 GLN A CA 1
ATOM 607 C C . GLN A 1 81 ? 18.921 -6.194 -55.468 1.00 90.06 81 GLN A C 1
ATOM 609 O O . GLN A 1 81 ? 18.373 -6.615 -56.480 1.00 90.06 81 GLN A O 1
ATOM 614 N N . LYS A 1 82 ? 19.953 -5.340 -55.532 1.00 88.69 82 LYS A N 1
ATOM 615 C CA . LYS A 1 82 ? 20.439 -4.757 -56.796 1.00 88.69 82 LYS A CA 1
ATOM 616 C C . LYS A 1 82 ? 20.951 -5.800 -57.790 1.00 88.69 82 LYS A C 1
ATOM 618 O O . LYS A 1 82 ? 20.799 -5.622 -58.994 1.00 88.69 82 LYS A O 1
ATOM 623 N N . ASP A 1 83 ? 21.596 -6.860 -57.310 1.00 85.81 83 ASP A N 1
ATOM 624 C CA . ASP A 1 83 ? 22.119 -7.922 -58.176 1.00 85.81 83 ASP A CA 1
ATOM 625 C C . ASP A 1 83 ? 20.996 -8.797 -58.762 1.00 85.81 83 ASP A C 1
ATOM 627 O O . ASP A 1 83 ? 21.103 -9.234 -59.909 1.00 85.81 83 ASP A O 1
ATOM 631 N N . ALA A 1 84 ? 19.915 -9.018 -58.010 1.00 85.62 84 ALA A N 1
ATOM 632 C CA . ALA A 1 84 ? 18.739 -9.759 -58.464 1.00 85.62 84 ALA A CA 1
ATOM 633 C C . ALA A 1 84 ? 17.839 -8.922 -59.396 1.00 85.62 84 ALA A C 1
ATOM 635 O O . ALA A 1 84 ? 17.380 -9.435 -60.415 1.00 85.62 84 ALA A O 1
ATOM 636 N N . GLU A 1 85 ? 17.689 -7.618 -59.135 1.00 87.00 85 GLU A N 1
ATOM 637 C CA . GLU A 1 85 ? 17.015 -6.666 -60.039 1.00 87.00 85 GLU A CA 1
ATOM 638 C C . GLU A 1 85 ? 17.704 -6.592 -61.406 1.00 87.00 85 GLU A C 1
ATOM 640 O O . GLU A 1 85 ? 17.048 -6.641 -62.443 1.00 87.00 85 GLU A O 1
ATOM 645 N N . LYS A 1 86 ? 19.042 -6.540 -61.423 1.00 86.94 86 LYS A N 1
ATOM 646 C CA . LYS A 1 86 ? 19.827 -6.546 -62.670 1.00 86.94 86 LYS A CA 1
ATOM 647 C C . LYS A 1 86 ? 19.685 -7.839 -63.468 1.00 86.94 86 LYS A C 1
ATOM 649 O O . LYS A 1 86 ? 19.924 -7.829 -64.672 1.00 86.94 86 LYS A O 1
ATOM 654 N N . ARG A 1 87 ? 19.366 -8.946 -62.797 1.00 84.69 87 ARG A N 1
ATOM 655 C CA . ARG A 1 87 ? 19.196 -10.264 -63.414 1.00 84.69 87 ARG A CA 1
ATOM 656 C C . ARG A 1 87 ? 17.755 -10.521 -63.866 1.00 84.69 87 ARG A C 1
ATOM 658 O O . ARG A 1 87 ? 17.559 -11.340 -64.752 1.00 84.69 87 ARG A O 1
ATOM 665 N N . GLY A 1 88 ? 16.781 -9.793 -63.309 1.00 78.62 88 GLY A N 1
ATOM 666 C CA . GLY A 1 88 ? 15.355 -9.942 -63.619 1.00 78.62 88 GLY A CA 1
ATOM 667 C C . GLY A 1 88 ? 14.678 -11.128 -62.920 1.00 78.62 88 GLY A C 1
ATOM 668 O O . GLY A 1 88 ? 13.573 -11.504 -63.296 1.00 78.62 88 GLY A O 1
ATOM 669 N N . ASP A 1 89 ? 15.318 -11.720 -61.906 1.00 83.69 89 ASP A N 1
ATOM 670 C CA . ASP A 1 89 ? 14.843 -12.936 -61.236 1.00 83.69 89 ASP A CA 1
ATOM 671 C C . ASP A 1 89 ? 13.919 -12.610 -60.043 1.00 83.69 89 ASP A C 1
ATOM 673 O O . ASP A 1 89 ? 14.349 -12.582 -58.883 1.00 83.69 89 ASP A O 1
ATOM 677 N N . GLU A 1 90 ? 12.625 -12.413 -60.305 1.00 84.69 90 GLU A N 1
ATOM 678 C CA . GLU A 1 90 ? 11.600 -12.060 -59.299 1.00 84.69 90 GLU A CA 1
ATOM 679 C C . GLU A 1 90 ? 11.473 -13.090 -58.154 1.00 84.69 90 GLU A C 1
ATOM 681 O O . GLU A 1 90 ? 11.311 -12.745 -56.978 1.00 84.69 90 GLU A O 1
ATOM 686 N N . ALA A 1 91 ? 11.659 -14.376 -58.462 1.00 84.62 91 ALA A N 1
ATOM 687 C CA . ALA A 1 91 ? 11.643 -15.450 -57.467 1.00 84.62 91 ALA A CA 1
ATOM 688 C C . ALA A 1 91 ? 12.815 -15.373 -56.468 1.00 84.62 91 ALA A C 1
ATOM 690 O O . ALA A 1 91 ? 12.713 -15.879 -55.351 1.00 84.62 91 ALA A O 1
ATOM 691 N N . THR A 1 92 ? 13.939 -14.756 -56.846 1.00 82.31 92 THR A N 1
ATOM 692 C CA . THR A 1 92 ? 15.079 -14.565 -55.933 1.00 82.31 92 THR A CA 1
ATOM 693 C C . THR A 1 92 ? 14.915 -13.314 -55.077 1.00 82.31 92 THR A C 1
ATOM 695 O O . THR A 1 92 ? 15.295 -13.331 -53.905 1.00 82.31 92 THR A O 1
ATOM 698 N N . LEU A 1 93 ? 14.276 -12.272 -55.617 1.00 85.69 93 LEU A N 1
ATOM 699 C CA . LEU A 1 93 ? 13.955 -11.044 -54.890 1.00 85.69 93 LEU A CA 1
ATOM 700 C C . LEU A 1 93 ? 13.022 -11.315 -53.709 1.00 85.69 93 LEU A C 1
ATOM 702 O O . LEU A 1 93 ? 13.371 -10.998 -52.573 1.00 85.69 93 LEU A O 1
ATOM 706 N N . SER A 1 94 ? 11.913 -12.020 -53.944 1.00 86.62 94 SER A N 1
ATOM 707 C CA . SER A 1 94 ? 10.959 -12.391 -52.884 1.00 86.62 94 SER A CA 1
ATOM 708 C C . SER A 1 94 ? 11.593 -13.232 -51.760 1.00 86.62 94 SER A C 1
ATOM 710 O O . SER A 1 94 ? 11.252 -13.094 -50.579 1.00 86.62 94 SER A O 1
ATOM 712 N N . ARG A 1 95 ? 12.578 -14.080 -52.085 1.00 86.94 95 ARG A N 1
ATOM 713 C CA . ARG A 1 95 ? 13.349 -14.850 -51.089 1.00 86.94 95 ARG A CA 1
ATOM 714 C C . ARG A 1 95 ? 14.271 -13.961 -50.253 1.00 86.94 95 ARG A C 1
ATOM 716 O O . ARG A 1 95 ? 14.373 -14.158 -49.044 1.00 86.94 95 ARG A O 1
ATOM 723 N N . ILE A 1 96 ? 14.922 -12.978 -50.871 1.00 89.44 96 ILE A N 1
ATOM 724 C CA . ILE A 1 96 ? 15.800 -12.024 -50.177 1.00 89.44 96 ILE A CA 1
ATOM 725 C C . ILE A 1 96 ? 14.981 -11.102 -49.256 1.00 89.44 96 ILE A C 1
ATOM 727 O O . ILE A 1 96 ? 15.379 -10.882 -48.110 1.00 89.44 96 ILE A O 1
ATOM 731 N N . GLU A 1 97 ? 13.824 -10.622 -49.718 1.00 88.50 97 GLU A N 1
ATOM 732 C CA . GLU A 1 97 ? 12.887 -9.794 -48.941 1.00 88.50 97 GLU A CA 1
ATOM 733 C C . GLU A 1 97 ? 12.331 -10.551 -47.733 1.00 88.50 97 GLU A C 1
ATOM 735 O O . GLU A 1 97 ? 12.477 -10.110 -46.591 1.00 88.50 97 GLU A O 1
ATOM 740 N N . SER A 1 98 ? 11.800 -11.757 -47.951 1.00 89.12 98 SER A N 1
ATOM 741 C CA . SER A 1 98 ? 11.262 -12.580 -46.861 1.00 89.12 98 SER A CA 1
ATOM 742 C C . SER A 1 98 ? 12.323 -12.981 -45.826 1.00 89.12 98 SER A C 1
ATOM 744 O O . SER A 1 98 ? 12.024 -13.070 -44.632 1.00 89.12 98 SER A O 1
ATOM 746 N N . ALA A 1 99 ? 13.577 -13.200 -46.235 1.00 89.19 99 ALA A N 1
ATOM 747 C CA . ALA A 1 99 ? 14.679 -13.464 -45.312 1.00 89.19 99 ALA A CA 1
ATOM 748 C C . ALA A 1 99 ? 15.067 -12.219 -44.491 1.00 89.19 99 ALA A C 1
ATOM 750 O O . ALA A 1 99 ? 15.322 -12.334 -43.286 1.00 89.19 99 ALA A O 1
ATOM 751 N N . TYR A 1 100 ? 15.058 -11.033 -45.104 1.00 89.06 100 TYR A N 1
ATOM 752 C CA . TYR A 1 100 ? 15.293 -9.768 -44.406 1.00 89.06 100 TYR A CA 1
ATOM 753 C C . TYR A 1 100 ? 14.193 -9.467 -43.378 1.00 89.06 100 TYR A C 1
ATOM 755 O O . TYR A 1 100 ? 14.505 -9.164 -42.222 1.00 89.06 100 TYR A O 1
ATOM 763 N N . ASP A 1 101 ? 12.925 -9.653 -43.749 1.00 91.19 101 ASP A N 1
ATOM 764 C CA . ASP A 1 101 ? 11.776 -9.469 -42.856 1.00 91.19 101 ASP A CA 1
ATOM 765 C C . ASP A 1 101 ? 11.815 -10.425 -41.660 1.00 91.19 101 ASP A C 1
ATOM 767 O O . ASP A 1 101 ? 11.563 -10.018 -40.524 1.00 91.19 101 ASP A O 1
ATOM 771 N N . LYS A 1 102 ? 12.214 -11.687 -41.869 1.00 89.38 102 LYS A N 1
ATOM 772 C CA . LYS A 1 102 ? 12.408 -12.658 -40.777 1.00 89.38 102 LYS A CA 1
ATOM 773 C C . LYS A 1 102 ? 13.497 -12.213 -39.798 1.00 89.38 102 LYS A C 1
ATOM 775 O O . LYS A 1 102 ? 13.290 -12.300 -38.586 1.00 89.38 102 LYS A O 1
ATOM 780 N N . ILE A 1 103 ? 14.631 -11.702 -40.288 1.00 88.06 103 ILE A N 1
ATOM 781 C CA . ILE A 1 103 ? 15.699 -11.161 -39.424 1.00 88.06 103 ILE A CA 1
ATOM 782 C C . ILE A 1 103 ? 15.197 -9.921 -38.675 1.00 88.06 103 ILE A C 1
ATOM 784 O O . ILE A 1 103 ? 15.435 -9.790 -37.473 1.00 88.06 103 ILE A O 1
ATOM 788 N N . MET A 1 104 ? 14.459 -9.037 -39.348 1.00 85.75 104 MET A N 1
ATOM 789 C CA . MET A 1 104 ? 13.880 -7.836 -38.743 1.00 85.75 104 MET A CA 1
ATOM 790 C C . MET A 1 104 ? 12.890 -8.183 -37.624 1.00 85.75 104 MET A C 1
ATOM 792 O O . MET A 1 104 ? 12.976 -7.649 -36.513 1.00 85.75 104 MET A O 1
ATOM 796 N N . MET A 1 105 ? 11.983 -9.123 -37.882 1.00 85.25 105 MET A N 1
ATOM 797 C CA . MET A 1 105 ? 11.003 -9.585 -36.902 1.00 85.25 105 MET A CA 1
ATOM 798 C C . MET A 1 105 ? 11.670 -10.298 -35.725 1.00 85.25 105 MET A C 1
ATOM 800 O O . MET A 1 105 ? 11.290 -10.057 -34.578 1.00 85.25 105 MET A O 1
ATOM 804 N N . ALA A 1 106 ? 12.712 -11.098 -35.972 1.00 83.69 106 ALA A N 1
ATOM 805 C CA . ALA A 1 106 ? 13.500 -11.727 -34.913 1.00 83.69 106 ALA A CA 1
ATOM 806 C C . ALA A 1 106 ? 14.191 -10.686 -34.016 1.00 83.69 106 ALA A C 1
ATOM 808 O O . ALA A 1 106 ? 14.190 -10.830 -32.796 1.00 83.69 106 ALA A O 1
ATOM 809 N N . GLN A 1 107 ? 14.713 -9.591 -34.579 1.00 80.75 107 GLN A N 1
ATOM 810 C CA . GLN A 1 107 ? 15.295 -8.491 -33.798 1.00 80.75 107 GLN A CA 1
ATOM 811 C C . GLN A 1 107 ? 14.254 -7.800 -32.905 1.00 80.75 107 GLN A C 1
ATOM 813 O O . GLN A 1 107 ? 14.518 -7.542 -31.729 1.00 80.75 107 GLN A O 1
ATOM 818 N N . LEU A 1 108 ? 13.052 -7.533 -33.423 1.00 80.94 108 LEU A N 1
ATOM 819 C CA . LEU A 1 108 ? 11.962 -6.949 -32.631 1.00 80.94 108 LEU A CA 1
ATOM 820 C C . LEU A 1 108 ? 11.466 -7.905 -31.540 1.00 80.94 108 LEU A C 1
ATOM 822 O O . LEU A 1 108 ? 11.202 -7.471 -30.416 1.00 80.94 108 LEU A O 1
ATOM 826 N N . ALA A 1 109 ? 11.366 -9.199 -31.846 1.00 80.44 109 ALA A N 1
ATOM 827 C CA . ALA A 1 109 ? 10.990 -10.227 -30.883 1.00 80.44 109 ALA A CA 1
ATOM 828 C C . ALA A 1 109 ? 12.040 -10.366 -29.771 1.00 80.44 109 ALA A C 1
ATOM 830 O O . ALA A 1 109 ? 11.677 -10.335 -28.596 1.00 80.44 109 ALA A O 1
ATOM 831 N N . ASN A 1 110 ? 13.330 -10.401 -30.115 1.00 80.31 110 ASN A N 1
ATOM 832 C CA . ASN A 1 110 ? 14.431 -10.460 -29.149 1.00 80.31 110 ASN A CA 1
ATOM 833 C C . ASN A 1 110 ? 14.453 -9.227 -28.232 1.00 80.31 110 ASN A C 1
ATOM 835 O O . ASN A 1 110 ? 14.612 -9.369 -27.019 1.00 80.31 110 ASN A O 1
ATOM 839 N N . ARG A 1 111 ? 14.170 -8.029 -28.770 1.00 72.56 111 ARG A N 1
ATOM 840 C CA . ARG A 1 111 ? 14.000 -6.801 -27.969 1.00 72.56 111 ARG A CA 1
ATOM 841 C C . ARG A 1 111 ? 12.810 -6.888 -27.017 1.00 72.56 111 ARG A C 1
ATOM 843 O O . ARG A 1 111 ? 12.955 -6.585 -25.838 1.00 72.56 111 ARG A O 1
ATOM 850 N N . LYS A 1 112 ? 11.652 -7.361 -27.490 1.00 74.62 112 LYS A N 1
ATOM 851 C CA . LYS A 1 112 ? 10.465 -7.571 -26.636 1.00 74.62 112 LYS A CA 1
ATOM 852 C C . LYS A 1 112 ? 10.705 -8.633 -25.557 1.00 74.62 112 LYS A C 1
ATOM 854 O O . LYS A 1 112 ? 10.164 -8.538 -24.456 1.00 74.62 112 LYS A O 1
ATOM 859 N N . GLN A 1 113 ? 11.509 -9.649 -25.860 1.00 70.19 113 GLN A N 1
ATOM 860 C CA . GLN A 1 113 ? 11.831 -10.742 -24.945 1.00 70.19 113 GLN A CA 1
ATOM 861 C C . GLN A 1 113 ? 12.986 -10.413 -23.987 1.00 70.19 113 GLN A C 1
ATOM 863 O O . GLN A 1 113 ? 13.139 -11.123 -22.991 1.00 70.19 113 GLN A O 1
ATOM 868 N N . GLY A 1 114 ? 13.728 -9.322 -24.205 1.00 66.44 114 GLY A N 1
ATOM 869 C CA . GLY A 1 114 ? 14.885 -8.946 -23.386 1.00 66.44 114 GLY A CA 1
ATOM 870 C C . GLY A 1 114 ? 16.082 -9.880 -23.581 1.00 66.44 114 GLY A C 1
ATOM 871 O O . GLY A 1 114 ? 16.811 -10.146 -22.631 1.00 66.44 114 GLY A O 1
ATOM 872 N N . LEU A 1 115 ? 16.247 -10.429 -24.785 1.00 71.19 115 LEU A N 1
ATOM 873 C CA . LEU A 1 115 ? 17.408 -11.231 -25.170 1.00 71.19 115 LEU A CA 1
ATOM 874 C C . LEU A 1 115 ? 18.395 -10.325 -25.911 1.00 71.19 115 LEU A C 1
ATOM 876 O O . LEU A 1 115 ? 18.023 -9.680 -26.895 1.00 71.19 115 LEU A O 1
ATOM 880 N N . THR A 1 116 ? 19.646 -10.265 -25.456 1.00 63.69 116 THR A N 1
ATOM 881 C CA . THR A 1 116 ? 20.734 -9.645 -26.229 1.00 63.69 116 THR A CA 1
ATOM 882 C C . THR A 1 116 ? 21.332 -10.657 -27.209 1.00 63.69 116 THR A C 1
ATOM 884 O O . THR A 1 116 ? 21.006 -11.849 -27.177 1.00 63.69 116 THR A O 1
ATOM 887 N N . PHE A 1 117 ? 22.168 -10.178 -28.139 1.00 57.84 117 PHE A N 1
ATOM 888 C CA . PHE A 1 117 ? 22.872 -11.021 -29.110 1.00 57.84 117 PHE A CA 1
ATOM 889 C C . PHE A 1 117 ? 23.468 -12.263 -28.422 1.00 57.84 117 PHE A C 1
ATOM 891 O O . PHE A 1 117 ? 24.207 -12.136 -27.449 1.00 57.84 117 PHE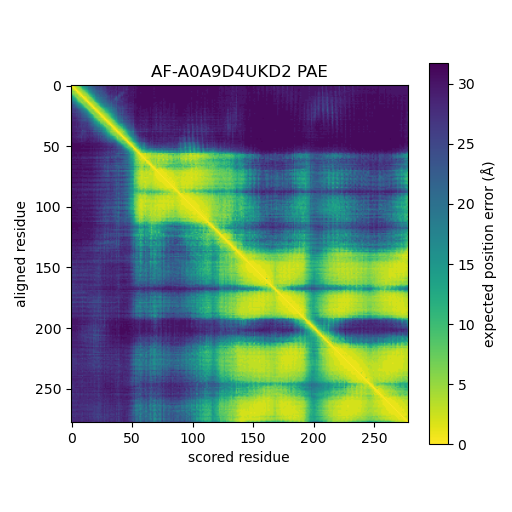 A O 1
ATOM 898 N N . GLY A 1 118 ? 23.129 -13.461 -28.911 1.00 62.50 118 GLY A N 1
ATOM 899 C CA . GLY A 1 118 ? 23.657 -14.716 -28.365 1.00 62.50 118 GLY A CA 1
ATOM 900 C C . GLY A 1 118 ? 22.910 -15.286 -27.154 1.00 62.50 118 GLY A C 1
ATOM 901 O O . GLY A 1 118 ? 23.530 -15.945 -26.327 1.00 62.50 118 GLY A O 1
ATOM 902 N N . SER A 1 119 ? 21.589 -15.088 -27.051 1.00 59.41 119 SER A N 1
ATOM 903 C CA . SER A 1 119 ? 20.700 -15.718 -26.046 1.00 59.41 119 SER A CA 1
ATOM 904 C C . SER A 1 119 ? 20.933 -15.323 -24.581 1.00 59.41 119 SER A C 1
ATOM 906 O O . SER A 1 119 ? 20.333 -15.907 -23.678 1.00 59.41 119 SER A O 1
ATOM 908 N N . PHE A 1 120 ? 21.748 -14.300 -24.324 1.00 63.69 120 PHE A N 1
ATOM 909 C CA . PHE A 1 120 ? 21.957 -13.800 -22.972 1.00 63.69 120 PHE A CA 1
ATOM 910 C C . PHE A 1 120 ? 20.693 -13.073 -22.486 1.00 63.69 120 PHE A C 1
ATOM 912 O O . PHE A 1 120 ? 20.250 -12.080 -23.072 1.00 63.69 120 PHE A O 1
ATOM 919 N N . GLN A 1 121 ? 20.068 -13.612 -21.438 1.00 67.06 121 GLN A N 1
ATOM 920 C CA . GLN A 1 121 ? 18.880 -13.017 -20.835 1.00 67.06 121 GLN A CA 1
ATOM 921 C C . GLN A 1 121 ? 19.278 -11.782 -20.034 1.00 67.06 121 GLN A C 1
ATOM 923 O O . GLN A 1 121 ? 20.055 -11.852 -19.083 1.00 67.06 121 GLN A O 1
ATOM 928 N N . VAL A 1 122 ? 18.707 -10.646 -20.413 1.00 67.12 122 VAL A N 1
ATOM 929 C CA . VAL A 1 122 ? 18.831 -9.401 -19.664 1.00 67.12 122 VAL A CA 1
ATOM 930 C C . VAL A 1 122 ? 18.075 -9.542 -18.339 1.00 67.12 122 VAL A C 1
ATOM 932 O O . VAL A 1 122 ? 16.993 -10.137 -18.287 1.00 67.12 122 VAL A O 1
ATOM 935 N N . SER A 1 123 ? 18.637 -9.005 -17.251 1.00 70.88 123 SER A N 1
ATOM 936 C CA . SER A 1 123 ? 17.983 -9.024 -15.940 1.00 70.88 123 SER A CA 1
ATOM 937 C C . SER A 1 123 ? 16.594 -8.377 -16.013 1.00 70.88 123 SER A C 1
ATOM 939 O O . SER A 1 123 ? 16.341 -7.464 -16.804 1.00 70.88 123 SER A O 1
ATOM 941 N N . LYS A 1 124 ? 15.662 -8.864 -15.186 1.00 71.12 124 LYS A N 1
ATOM 942 C CA . LYS A 1 124 ? 14.255 -8.425 -15.204 1.00 71.12 124 LYS A CA 1
ATOM 943 C C . LYS A 1 124 ? 14.118 -6.905 -15.043 1.00 71.12 124 LYS A C 1
ATOM 945 O O . LYS A 1 124 ? 13.262 -6.314 -15.694 1.00 71.12 124 LYS A O 1
ATOM 950 N N . ASP A 1 125 ? 14.994 -6.288 -14.255 1.00 65.06 125 ASP A N 1
ATOM 951 C CA . ASP A 1 125 ? 14.983 -4.846 -13.986 1.00 65.06 125 ASP A CA 1
ATOM 952 C C . ASP A 1 125 ? 15.334 -4.014 -15.226 1.00 65.06 125 ASP A C 1
ATOM 954 O O . ASP A 1 125 ? 14.763 -2.949 -15.435 1.00 65.06 125 ASP A O 1
ATOM 958 N N . ILE A 1 126 ? 16.210 -4.527 -16.095 1.00 65.69 126 ILE A N 1
ATOM 959 C CA . ILE A 1 126 ? 16.577 -3.872 -17.357 1.00 65.69 126 ILE A CA 1
ATOM 960 C C . ILE A 1 126 ? 15.535 -4.194 -18.441 1.00 65.69 126 ILE A C 1
ATOM 962 O O . ILE A 1 126 ? 15.131 -3.311 -19.193 1.00 65.69 126 ILE A O 1
ATOM 966 N N . LYS A 1 127 ? 15.021 -5.433 -18.487 1.00 72.19 127 LYS A N 1
ATOM 967 C CA . LYS A 1 127 ? 13.974 -5.853 -19.440 1.00 72.19 127 LYS A CA 1
ATOM 968 C C . LYS A 1 127 ? 12.682 -5.038 -19.309 1.00 72.19 127 LYS A C 1
ATOM 970 O O . LYS A 1 127 ? 11.982 -4.836 -20.299 1.00 72.19 127 LYS A O 1
ATOM 975 N N . TYR A 1 128 ? 12.346 -4.604 -18.096 1.00 68.44 128 TYR A N 1
ATOM 976 C CA . TYR A 1 128 ? 11.140 -3.821 -17.819 1.00 68.44 128 TYR A CA 1
ATOM 977 C C . TYR A 1 128 ? 11.417 -2.346 -17.508 1.00 68.44 128 TYR A C 1
ATOM 979 O O . TYR A 1 128 ? 10.488 -1.649 -17.112 1.00 68.44 128 TYR A O 1
ATOM 987 N N . ALA A 1 129 ? 12.638 -1.848 -17.726 1.00 65.25 129 ALA A N 1
ATOM 988 C CA . ALA A 1 129 ? 12.985 -0.448 -17.467 1.00 65.25 129 ALA A CA 1
ATOM 989 C C . ALA A 1 129 ? 12.127 0.543 -18.280 1.00 65.25 129 ALA A C 1
ATOM 991 O O . ALA A 1 129 ? 11.748 1.597 -17.773 1.00 65.25 129 ALA A O 1
ATOM 992 N N . ASP A 1 130 ? 11.743 0.165 -19.504 1.00 68.25 130 ASP A N 1
ATOM 993 C CA . ASP A 1 130 ? 10.869 0.976 -20.363 1.00 68.25 130 ASP A CA 1
ATOM 994 C C . ASP A 1 130 ? 9.394 0.948 -19.928 1.00 68.25 130 ASP A C 1
ATOM 996 O O . ASP A 1 130 ? 8.604 1.802 -20.336 1.00 68.25 130 ASP A O 1
ATOM 1000 N N . LYS A 1 131 ? 8.992 -0.005 -19.073 1.00 68.62 131 LYS A N 1
ATOM 1001 C CA . LYS A 1 131 ? 7.645 -0.030 -18.489 1.00 68.62 131 LYS A CA 1
ATOM 1002 C C . LYS A 1 131 ? 7.585 0.946 -17.322 1.00 68.62 131 LYS A C 1
ATOM 1004 O O . LYS A 1 131 ? 7.596 0.553 -16.156 1.00 68.62 131 LYS A O 1
ATOM 1009 N N . GLN A 1 132 ? 7.509 2.232 -17.641 1.00 66.75 132 GLN A N 1
ATOM 1010 C CA . GLN A 1 132 ? 7.250 3.240 -16.624 1.00 66.75 132 GLN A CA 1
ATOM 1011 C C . GLN A 1 132 ? 5.851 3.050 -16.019 1.00 66.75 132 GLN A C 1
ATOM 1013 O O . GLN A 1 132 ? 4.920 2.626 -16.713 1.00 66.75 132 GLN A O 1
ATOM 1018 N N . PRO A 1 133 ? 5.676 3.342 -14.719 1.00 70.19 133 PRO A N 1
ATOM 1019 C CA . PRO A 1 133 ? 4.354 3.334 -14.117 1.00 70.19 133 PRO A CA 1
ATOM 1020 C C . PRO A 1 133 ? 3.471 4.369 -14.820 1.00 70.19 133 PRO A C 1
ATOM 1022 O O . PRO A 1 133 ? 3.884 5.511 -15.004 1.00 70.19 133 PRO A O 1
ATOM 1025 N N . ILE A 1 134 ? 2.244 3.969 -15.170 1.00 74.44 134 ILE A N 1
ATOM 1026 C CA . ILE A 1 134 ? 1.247 4.824 -15.839 1.00 74.44 134 ILE A CA 1
ATOM 1027 C C . ILE A 1 134 ? 1.009 6.109 -15.035 1.00 74.44 134 ILE A C 1
ATOM 1029 O O . ILE A 1 134 ? 0.781 7.177 -15.596 1.00 74.44 134 ILE A O 1
ATOM 1033 N N . VAL A 1 135 ? 1.087 6.001 -13.708 1.00 76.44 135 VAL A N 1
ATOM 1034 C CA . VAL A 1 135 ? 0.879 7.106 -12.784 1.00 76.44 135 VAL A CA 1
ATOM 1035 C C . VAL A 1 135 ? 2.145 7.295 -11.946 1.00 76.44 135 VAL A C 1
ATOM 1037 O O . VAL A 1 135 ? 2.457 6.434 -11.117 1.00 76.44 135 VAL A O 1
ATOM 1040 N N . PRO A 1 136 ? 2.892 8.404 -12.115 1.00 69.25 136 PRO A N 1
ATOM 1041 C CA . PRO A 1 136 ? 4.167 8.580 -11.427 1.00 69.25 136 PRO A CA 1
ATOM 1042 C C . PRO A 1 136 ? 4.018 8.721 -9.905 1.00 69.25 136 PRO A C 1
ATOM 1044 O O . PRO A 1 136 ? 4.955 8.362 -9.189 1.00 69.25 136 PRO A O 1
ATOM 1047 N N . TRP A 1 137 ? 2.850 9.172 -9.422 1.00 70.25 137 TRP A N 1
ATOM 1048 C CA . TRP A 1 137 ? 2.528 9.397 -8.003 1.00 70.25 137 TRP A CA 1
ATOM 1049 C C . TRP A 1 137 ? 1.752 8.255 -7.320 1.00 70.25 137 TRP A C 1
ATOM 1051 O O . TRP A 1 137 ? 1.378 8.396 -6.158 1.00 70.25 137 TRP A O 1
ATOM 1061 N N . GLY A 1 138 ? 1.452 7.162 -8.029 1.00 75.06 138 GLY A N 1
ATOM 1062 C CA . GLY A 1 138 ? 0.658 6.059 -7.482 1.00 75.06 138 GLY A CA 1
ATOM 1063 C C . GLY A 1 138 ? 1.446 5.167 -6.508 1.00 75.06 138 GLY A C 1
ATOM 1064 O O . GLY A 1 138 ? 2.679 5.142 -6.584 1.00 75.06 138 GLY A O 1
ATOM 1065 N N . PRO A 1 139 ? 0.757 4.396 -5.640 1.00 78.50 139 PRO A N 1
ATOM 1066 C CA . PRO A 1 139 ? 1.396 3.437 -4.744 1.00 78.50 139 PRO A CA 1
ATOM 1067 C C . PRO A 1 139 ? 2.236 2.435 -5.534 1.00 78.50 139 PRO A C 1
ATOM 1069 O O . PRO A 1 139 ? 1.753 1.829 -6.497 1.00 78.50 139 PRO A O 1
ATOM 1072 N N . ARG A 1 140 ? 3.490 2.234 -5.130 1.00 81.94 140 ARG A N 1
ATOM 1073 C CA . ARG A 1 140 ? 4.379 1.254 -5.773 1.00 81.94 140 ARG A CA 1
ATOM 1074 C C . ARG A 1 140 ? 4.597 0.065 -4.860 1.00 81.94 140 ARG A C 1
ATOM 1076 O O . ARG A 1 140 ? 4.859 0.231 -3.672 1.00 81.94 140 ARG A O 1
ATOM 1083 N N . TYR A 1 141 ? 4.543 -1.133 -5.436 1.00 85.12 141 TYR A N 1
ATOM 1084 C CA . TYR A 1 141 ? 4.887 -2.352 -4.716 1.00 85.12 141 TYR A CA 1
ATOM 1085 C C . TYR A 1 141 ? 6.366 -2.305 -4.306 1.00 85.12 141 TYR A C 1
ATOM 1087 O O . TYR A 1 141 ? 7.260 -2.245 -5.151 1.00 85.12 141 TYR A O 1
ATOM 1095 N N . ALA A 1 142 ? 6.601 -2.268 -3.000 1.00 85.06 142 ALA A N 1
ATOM 1096 C CA . ALA A 1 142 ? 7.903 -2.155 -2.359 1.00 85.06 142 ALA A CA 1
ATOM 1097 C C . ALA A 1 142 ? 7.846 -2.900 -1.011 1.00 85.06 142 ALA A C 1
ATOM 1099 O O . ALA A 1 142 ? 7.588 -2.283 0.037 1.00 85.06 142 ALA A O 1
ATOM 1100 N N . PRO A 1 143 ? 8.016 -4.238 -1.032 1.00 88.62 143 PRO A N 1
ATOM 1101 C CA . PRO A 1 143 ? 7.949 -5.045 0.174 1.00 88.62 143 PRO A CA 1
ATOM 1102 C C . PRO A 1 143 ? 9.089 -4.676 1.126 1.00 88.62 143 PRO A C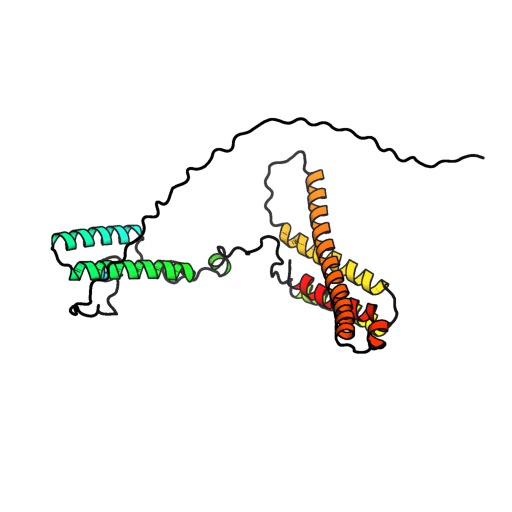 1
ATOM 1104 O O . PRO A 1 143 ? 10.251 -4.595 0.728 1.00 88.62 143 PRO A O 1
ATOM 1107 N N . SER A 1 144 ? 8.742 -4.447 2.389 1.00 88.81 144 SER A N 1
ATOM 1108 C CA . SER A 1 144 ? 9.701 -4.222 3.470 1.00 88.81 144 SER A CA 1
ATOM 1109 C C . SER A 1 144 ? 10.498 -5.495 3.778 1.00 88.81 144 SER A C 1
ATOM 1111 O O . SER A 1 144 ? 10.161 -6.598 3.336 1.00 88.81 144 SER A O 1
ATOM 1113 N N . SER A 1 145 ? 11.564 -5.364 4.573 1.00 91.62 145 SER A N 1
ATOM 1114 C CA . SER A 1 145 ? 12.322 -6.526 5.039 1.00 91.62 145 SER A CA 1
ATOM 1115 C C . SER A 1 145 ? 11.421 -7.488 5.831 1.00 91.62 145 SER A C 1
ATOM 1117 O O . SER A 1 145 ? 10.474 -7.059 6.490 1.00 91.62 145 SER A O 1
ATOM 1119 N N . LYS A 1 146 ? 11.722 -8.798 5.826 1.00 93.56 146 LYS A N 1
ATOM 1120 C CA . LYS A 1 146 ? 10.933 -9.794 6.584 1.00 93.56 146 LYS A CA 1
ATOM 1121 C C . LYS A 1 146 ? 10.789 -9.415 8.065 1.00 93.56 146 LYS A C 1
ATOM 1123 O O . LYS A 1 146 ? 9.735 -9.636 8.648 1.00 93.56 146 LYS A O 1
ATOM 1128 N N . ARG A 1 147 ? 11.834 -8.820 8.657 1.00 93.25 147 ARG A N 1
ATOM 1129 C CA . ARG A 1 147 ? 11.820 -8.343 10.048 1.00 93.25 147 ARG A CA 1
ATOM 1130 C C . ARG A 1 147 ? 10.836 -7.190 10.232 1.00 93.25 147 ARG A C 1
ATOM 1132 O O . ARG A 1 147 ? 10.039 -7.231 11.158 1.00 93.25 147 ARG A O 1
ATOM 1139 N N . ASP A 1 148 ? 10.835 -6.210 9.334 1.00 91.38 148 ASP A N 1
ATOM 1140 C CA . ASP A 1 148 ? 9.903 -5.079 9.411 1.00 91.38 148 ASP A CA 1
ATOM 1141 C C . ASP A 1 148 ? 8.451 -5.499 9.201 1.00 91.38 148 ASP A C 1
ATOM 1143 O O . ASP A 1 148 ? 7.572 -5.006 9.902 1.00 91.38 148 ASP A O 1
ATOM 1147 N N . ILE A 1 149 ? 8.200 -6.448 8.293 1.00 93.44 149 ILE A N 1
ATOM 1148 C CA . ILE A 1 149 ? 6.862 -7.022 8.093 1.00 93.44 149 ILE A CA 1
ATOM 1149 C C . ILE A 1 149 ? 6.379 -7.695 9.383 1.00 93.44 149 ILE A C 1
ATOM 1151 O O . ILE A 1 149 ? 5.246 -7.469 9.799 1.00 93.44 149 ILE A O 1
ATOM 1155 N N . LEU A 1 150 ? 7.236 -8.477 10.047 1.00 94.94 150 LEU A N 1
ATOM 1156 C CA . LEU A 1 150 ? 6.895 -9.117 11.321 1.00 94.94 150 LEU A CA 1
ATOM 1157 C C . LEU A 1 150 ? 6.622 -8.098 12.428 1.00 94.94 150 LEU A C 1
ATOM 1159 O O . LEU A 1 150 ? 5.697 -8.293 13.212 1.00 94.94 150 LEU A O 1
ATOM 1163 N N . ILE A 1 151 ? 7.381 -7.002 12.492 1.00 93.31 151 ILE A N 1
ATOM 1164 C CA . ILE A 1 151 ? 7.139 -5.979 13.513 1.00 93.31 151 ILE A CA 1
ATOM 1165 C C . ILE A 1 151 ? 5.845 -5.213 13.218 1.00 93.31 151 ILE A C 1
ATOM 1167 O O . ILE A 1 151 ? 5.072 -4.967 14.140 1.00 93.31 151 ILE A O 1
ATOM 1171 N N . ASN A 1 152 ? 5.564 -4.884 11.955 1.00 93.81 152 ASN A N 1
ATOM 1172 C CA . ASN A 1 152 ? 4.283 -4.286 11.575 1.00 93.81 152 ASN A CA 1
ATOM 1173 C C . ASN A 1 152 ? 3.119 -5.219 11.941 1.00 93.81 152 ASN A C 1
ATOM 1175 O O . ASN A 1 152 ? 2.150 -4.772 12.549 1.00 93.81 152 ASN A O 1
ATOM 1179 N N . LEU A 1 153 ? 3.255 -6.521 11.660 1.00 94.19 153 LEU A N 1
ATOM 1180 C CA . LEU A 1 153 ? 2.269 -7.534 12.040 1.00 94.19 153 LEU A CA 1
ATOM 1181 C C . LEU A 1 153 ? 2.055 -7.563 13.560 1.00 94.19 153 LEU A C 1
ATOM 1183 O O . LEU A 1 153 ? 0.914 -7.549 14.021 1.00 94.19 153 LEU A O 1
ATOM 1187 N N . ALA A 1 154 ? 3.143 -7.552 14.335 1.00 93.88 154 ALA A N 1
ATOM 1188 C CA . ALA A 1 154 ? 3.090 -7.540 15.792 1.00 93.88 154 ALA A CA 1
ATOM 1189 C C . ALA A 1 154 ? 2.376 -6.290 16.325 1.00 93.88 154 ALA A C 1
ATOM 1191 O O . ALA A 1 154 ? 1.513 -6.412 17.189 1.00 93.88 154 ALA A O 1
ATOM 1192 N N . ILE A 1 155 ? 2.658 -5.106 15.770 1.00 91.94 155 ILE A N 1
ATOM 1193 C CA . ILE A 1 155 ? 1.973 -3.858 16.137 1.00 91.94 155 ILE A CA 1
ATOM 1194 C C . ILE A 1 155 ? 0.471 -3.975 15.853 1.00 91.94 155 ILE A C 1
ATOM 1196 O O . ILE A 1 155 ? -0.339 -3.724 16.747 1.00 91.94 155 ILE A O 1
ATOM 1200 N N . SER A 1 156 ? 0.083 -4.405 14.645 1.00 92.56 156 SER A N 1
ATOM 1201 C CA . SER A 1 156 ? -1.339 -4.583 14.313 1.00 92.56 156 SER A CA 1
ATOM 1202 C C . SER A 1 156 ? -2.038 -5.598 15.218 1.00 92.56 156 SER A C 1
ATOM 1204 O O . SER A 1 156 ? -3.183 -5.373 15.607 1.00 92.56 156 SER A O 1
ATOM 1206 N N . ALA A 1 157 ? -1.352 -6.686 15.581 1.00 93.25 157 ALA A N 1
ATOM 1207 C CA . ALA A 1 157 ? -1.900 -7.740 16.425 1.00 93.25 157 ALA A CA 1
ATOM 1208 C C . ALA A 1 157 ? -2.053 -7.285 17.881 1.00 93.25 157 ALA A C 1
ATOM 1210 O O . ALA A 1 157 ? -3.111 -7.496 18.462 1.00 93.25 157 ALA A O 1
ATOM 1211 N N . VAL A 1 158 ? -1.046 -6.620 18.458 1.00 92.50 158 VAL A N 1
ATOM 1212 C CA . VAL A 1 158 ? -1.090 -6.130 19.847 1.00 92.50 158 VAL A CA 1
ATOM 1213 C C . VAL A 1 158 ? -2.224 -5.127 20.032 1.00 92.50 158 VAL A C 1
ATOM 1215 O O . VAL A 1 158 ? -3.028 -5.285 20.946 1.00 92.50 158 VAL A O 1
ATOM 1218 N N . PHE A 1 159 ? -2.344 -4.136 19.146 1.00 89.19 159 PHE A N 1
ATOM 1219 C CA . PHE A 1 159 ? -3.430 -3.156 19.234 1.00 89.19 159 PHE A CA 1
ATOM 1220 C C . PHE A 1 159 ? -4.795 -3.749 18.863 1.00 89.19 159 PHE A C 1
ATOM 1222 O O . PHE A 1 159 ? -5.803 -3.367 19.454 1.00 89.19 159 PHE A O 1
ATOM 1229 N N . GLY A 1 160 ? -4.840 -4.721 17.945 1.00 87.19 160 GLY A N 1
ATOM 1230 C CA . GLY A 1 160 ? -6.059 -5.475 17.647 1.00 87.19 160 GLY A CA 1
ATOM 1231 C C . GLY A 1 160 ? -6.560 -6.264 18.859 1.00 87.19 160 GLY A C 1
ATOM 1232 O O . GLY A 1 160 ? -7.718 -6.122 19.248 1.00 87.19 160 GLY A O 1
ATOM 1233 N N . LEU A 1 161 ? -5.682 -7.037 19.507 1.00 90.19 161 LEU A N 1
ATOM 1234 C CA . LEU A 1 161 ? -6.017 -7.780 20.725 1.00 90.19 161 LEU A CA 1
ATOM 1235 C C . LEU A 1 161 ? -6.363 -6.855 21.893 1.00 90.19 161 LEU A C 1
ATOM 1237 O O . LEU A 1 161 ? -7.285 -7.168 22.643 1.00 90.19 161 LEU A O 1
ATOM 1241 N N . TRP A 1 162 ? -5.667 -5.723 22.041 1.00 88.31 162 TRP A N 1
ATOM 1242 C CA . TRP A 1 162 ? -5.972 -4.738 23.081 1.00 88.31 162 TRP A CA 1
ATOM 1243 C C . TRP A 1 162 ? -7.443 -4.323 23.010 1.00 88.31 162 TRP A C 1
ATOM 1245 O O . TRP A 1 162 ? -8.163 -4.384 24.008 1.00 88.31 162 TRP A O 1
ATOM 1255 N N . ILE A 1 163 ? -7.903 -3.929 21.824 1.00 87.19 163 ILE A N 1
ATOM 1256 C CA . ILE A 1 163 ? -9.263 -3.420 21.619 1.00 87.19 163 ILE A CA 1
ATOM 1257 C C . ILE A 1 163 ? -10.299 -4.525 21.806 1.00 87.19 163 ILE A C 1
ATOM 1259 O O . ILE A 1 163 ? -11.315 -4.302 22.463 1.00 87.19 163 ILE A O 1
ATOM 1263 N N . ILE A 1 164 ? -10.022 -5.728 21.296 1.00 85.75 164 ILE A N 1
ATOM 1264 C CA . ILE A 1 164 ? -10.905 -6.888 21.484 1.00 85.75 164 ILE A CA 1
ATOM 1265 C C . ILE A 1 164 ? -11.058 -7.226 22.973 1.00 85.75 164 ILE A C 1
ATOM 1267 O O . ILE A 1 164 ? -12.154 -7.573 23.402 1.00 85.75 164 ILE A O 1
ATOM 1271 N N . SER A 1 165 ? -9.977 -7.111 23.749 1.00 85.94 165 SER A N 1
ATOM 1272 C CA . SER A 1 165 ? -9.966 -7.430 25.179 1.00 85.94 165 SER A CA 1
ATOM 1273 C C . SER A 1 165 ? -10.662 -6.367 26.028 1.00 85.94 165 SER A C 1
ATOM 1275 O O . SER A 1 165 ? -11.398 -6.694 26.953 1.00 85.94 165 SER A O 1
ATOM 1277 N N . THR A 1 166 ? -10.461 -5.086 25.711 1.00 80.69 166 THR A N 1
ATOM 1278 C CA . THR A 1 166 ? -10.979 -4.002 26.560 1.00 80.69 166 THR A CA 1
ATOM 1279 C C . THR A 1 166 ? -12.454 -3.719 26.268 1.00 80.69 166 THR A C 1
ATOM 1281 O O . THR A 1 166 ? -13.172 -3.302 27.170 1.00 80.69 166 THR A O 1
ATOM 1284 N N . GLN A 1 167 ? -12.916 -3.952 25.027 1.00 74.81 167 GLN A N 1
ATOM 1285 C CA . GLN A 1 167 ? -14.283 -3.671 24.543 1.00 74.81 167 GLN A CA 1
ATOM 1286 C C . GLN A 1 167 ? -14.834 -2.279 24.917 1.00 74.81 167 GLN A C 1
ATOM 1288 O O . GLN A 1 167 ? -16.034 -2.031 24.810 1.00 74.81 167 GLN A O 1
ATOM 1293 N N . SER A 1 168 ? -13.971 -1.361 25.349 1.00 66.62 168 SER A N 1
ATOM 1294 C CA . SER A 1 168 ? -14.328 -0.017 25.763 1.00 66.62 168 SER A CA 1
ATOM 1295 C C . SER A 1 168 ? -14.276 0.924 24.566 1.00 66.62 168 SER A C 1
ATOM 1297 O O . SER A 1 168 ? -13.470 0.741 23.651 1.00 66.62 168 SER A O 1
ATOM 1299 N N . ALA A 1 169 ? -15.115 1.960 24.594 1.00 62.66 169 ALA A N 1
ATOM 1300 C CA . ALA A 1 169 ? -15.116 3.058 23.624 1.00 62.66 169 ALA A CA 1
ATOM 1301 C C . ALA A 1 169 ? -13.949 4.043 23.869 1.00 62.66 169 ALA A C 1
ATOM 1303 O O . ALA A 1 169 ? -14.112 5.265 23.924 1.00 62.66 169 ALA A O 1
ATOM 1304 N N . ASP A 1 170 ? -12.763 3.498 24.152 1.00 78.44 170 ASP A N 1
ATOM 1305 C CA . ASP A 1 170 ? -11.561 4.285 24.366 1.00 78.44 170 ASP A CA 1
ATOM 1306 C C . ASP A 1 170 ? -10.851 4.511 23.029 1.00 78.44 170 ASP A C 1
ATOM 1308 O O . ASP A 1 170 ? -10.351 3.585 22.392 1.00 78.44 170 ASP A O 1
ATOM 1312 N N . TRP A 1 171 ? -10.673 5.778 22.656 1.00 78.19 171 TRP A N 1
ATOM 1313 C CA . TRP A 1 171 ? -9.932 6.168 21.449 1.00 78.19 171 TRP A CA 1
ATOM 1314 C C . TRP A 1 171 ? -8.404 6.074 21.602 1.00 78.19 171 TRP A C 1
ATOM 1316 O O . TRP A 1 171 ? -7.660 6.230 20.632 1.00 78.19 171 TRP A O 1
ATOM 1326 N N . LYS A 1 172 ? -7.904 5.806 22.814 1.00 86.50 172 LYS A N 1
ATOM 1327 C CA . LYS A 1 172 ? -6.467 5.704 23.128 1.00 86.50 172 LYS A CA 1
ATOM 1328 C C . LYS A 1 172 ? -5.723 4.656 22.280 1.00 86.50 172 LYS A C 1
ATOM 1330 O O . LYS A 1 172 ? -4.728 5.027 21.655 1.00 86.50 172 LYS A O 1
ATOM 1335 N N . PRO A 1 173 ? -6.151 3.377 22.203 1.00 85.88 173 PRO A N 1
ATOM 1336 C CA . PRO A 1 173 ? -5.471 2.375 21.378 1.00 85.88 173 PRO A CA 1
ATOM 1337 C C . PRO A 1 173 ? -5.439 2.756 19.894 1.00 85.88 173 PRO A C 1
ATOM 1339 O O . PRO A 1 173 ? -4.426 2.540 19.231 1.00 85.88 173 PRO A O 1
ATOM 1342 N N . PHE A 1 174 ? -6.499 3.389 19.385 1.00 87.19 174 PHE A N 1
ATOM 1343 C CA . PHE A 1 174 ? -6.541 3.891 18.013 1.00 87.19 174 PHE A CA 1
ATOM 1344 C C . PHE A 1 174 ? -5.511 5.004 17.771 1.00 87.19 174 PHE A C 1
ATOM 1346 O O . PHE A 1 174 ? -4.780 4.968 16.780 1.00 87.19 174 PHE A O 1
ATOM 1353 N N . GLN A 1 175 ? -5.383 5.952 18.705 1.00 90.06 175 GLN A N 1
ATOM 1354 C CA . GLN A 1 175 ? -4.367 7.007 18.635 1.00 90.06 175 GLN A CA 1
ATOM 1355 C C . GLN A 1 175 ? -2.948 6.426 18.630 1.00 90.06 175 GLN A C 1
ATOM 1357 O O . GLN A 1 175 ? -2.147 6.779 17.763 1.00 90.06 175 GLN A O 1
ATOM 1362 N N . PHE A 1 176 ? -2.633 5.502 19.545 1.00 91.38 176 PHE A N 1
ATOM 1363 C CA . PHE A 1 176 ? -1.309 4.871 19.597 1.00 91.38 176 PHE A CA 1
ATOM 1364 C C . PHE A 1 176 ? -0.992 4.064 18.338 1.00 91.38 176 PHE A C 1
ATOM 1366 O O . PHE A 1 176 ? 0.136 4.117 17.845 1.00 91.38 176 PHE A O 1
ATOM 1373 N N . LEU A 1 177 ? -1.988 3.374 17.779 1.00 91.56 177 LEU A N 1
ATOM 1374 C CA . LEU A 1 177 ? -1.855 2.666 16.512 1.00 91.56 177 LEU A CA 1
ATOM 1375 C C . LEU A 1 177 ? -1.530 3.631 15.364 1.00 91.56 177 LEU A C 1
ATOM 1377 O O . LEU A 1 177 ? -0.582 3.384 14.617 1.00 91.56 177 LEU A O 1
ATOM 1381 N N . ILE A 1 178 ? -2.252 4.752 15.256 1.00 92.38 178 ILE A N 1
ATOM 1382 C CA . ILE A 1 178 ? -1.979 5.787 14.248 1.00 92.38 178 ILE A CA 1
ATOM 1383 C C . ILE A 1 178 ? -0.565 6.342 14.408 1.00 92.38 178 ILE A C 1
ATOM 1385 O O . ILE A 1 178 ? 0.171 6.390 13.426 1.00 92.38 178 ILE A O 1
ATOM 1389 N N . PHE A 1 179 ? -0.161 6.738 15.618 1.00 92.25 179 PHE A N 1
ATOM 1390 C CA . PHE A 1 179 ? 1.176 7.293 15.851 1.00 92.25 179 PHE A CA 1
ATOM 1391 C C . PHE A 1 179 ? 2.285 6.279 15.549 1.00 92.25 179 PHE A C 1
ATOM 1393 O O . PHE A 1 179 ? 3.268 6.621 14.886 1.00 92.25 179 PHE A O 1
ATOM 1400 N N . GLY A 1 180 ? 2.110 5.020 15.961 1.00 92.06 180 GLY A N 1
ATOM 1401 C CA . GLY A 1 180 ? 3.058 3.944 15.674 1.00 92.06 180 GLY A CA 1
ATOM 1402 C C . GLY A 1 180 ? 3.229 3.704 14.173 1.00 92.06 180 GLY A C 1
ATOM 1403 O O . GLY A 1 180 ? 4.356 3.640 13.674 1.00 92.06 180 GLY A O 1
ATOM 1404 N N . TYR A 1 181 ? 2.123 3.638 13.427 1.00 92.12 181 TYR A N 1
ATOM 1405 C CA . TYR A 1 181 ? 2.169 3.460 11.974 1.00 92.12 181 TYR A CA 1
ATOM 1406 C C . TYR A 1 181 ? 2.642 4.704 11.226 1.00 92.12 181 TYR A C 1
ATOM 1408 O O . TYR A 1 181 ? 3.347 4.578 10.228 1.00 92.12 181 TYR A O 1
ATOM 1416 N N . MET A 1 182 ? 2.318 5.897 11.714 1.00 91.75 182 MET A N 1
ATOM 1417 C CA . MET A 1 182 ? 2.818 7.153 11.164 1.00 91.75 182 MET A CA 1
ATOM 1418 C C . MET A 1 182 ? 4.343 7.191 11.207 1.00 91.75 182 MET A C 1
ATOM 1420 O O . MET A 1 182 ? 4.970 7.429 10.175 1.00 91.75 182 MET A O 1
ATOM 1424 N N . TRP A 1 183 ? 4.939 6.872 12.361 1.00 90.81 183 TRP A N 1
ATOM 1425 C CA . TRP A 1 183 ? 6.391 6.765 12.489 1.00 90.81 183 TRP A CA 1
ATOM 1426 C C . TRP A 1 183 ? 6.967 5.690 11.562 1.00 90.81 183 TRP A C 1
ATOM 1428 O O . TRP A 1 183 ? 7.939 5.939 10.852 1.00 90.81 183 TRP A O 1
ATOM 1438 N N . ARG A 1 184 ? 6.342 4.507 11.504 1.00 91.12 184 ARG A N 1
ATOM 1439 C CA . ARG A 1 184 ? 6.811 3.389 10.669 1.00 91.12 184 ARG A CA 1
ATOM 1440 C C . ARG A 1 184 ? 6.794 3.681 9.175 1.00 91.12 184 ARG A C 1
ATOM 1442 O O . ARG A 1 184 ? 7.770 3.392 8.485 1.00 91.12 184 ARG A O 1
ATOM 1449 N N . VAL A 1 185 ? 5.698 4.233 8.666 1.00 89.44 185 VAL A N 1
ATOM 1450 C CA . VAL A 1 185 ? 5.581 4.591 7.247 1.00 89.44 185 VAL A CA 1
ATOM 1451 C C . VAL A 1 185 ? 6.539 5.736 6.923 1.00 89.44 185 VAL A C 1
ATOM 1453 O O . VAL A 1 185 ? 7.171 5.720 5.869 1.00 89.44 185 VAL A O 1
ATOM 1456 N N . PHE A 1 186 ? 6.708 6.694 7.836 1.00 89.62 186 PHE A N 1
ATOM 1457 C CA . PHE A 1 186 ? 7.665 7.783 7.669 1.00 89.62 186 PHE A CA 1
ATOM 1458 C C . PHE A 1 186 ? 9.106 7.299 7.593 1.00 89.62 186 PHE A C 1
ATOM 1460 O O . PHE A 1 186 ? 9.788 7.613 6.618 1.00 89.62 186 PHE A O 1
ATOM 1467 N N . ASP A 1 187 ? 9.538 6.480 8.548 1.00 88.12 187 ASP A N 1
ATOM 1468 C CA . ASP A 1 187 ? 10.871 5.883 8.542 1.00 88.12 187 ASP A CA 1
ATOM 1469 C C . ASP A 1 187 ? 11.104 5.067 7.261 1.00 88.12 187 ASP A C 1
ATOM 1471 O O . ASP A 1 187 ? 12.097 5.260 6.555 1.00 88.12 187 ASP A O 1
ATOM 1475 N N . LYS A 1 188 ? 10.123 4.251 6.853 1.00 86.19 188 LYS A N 1
ATOM 1476 C CA . LYS A 1 188 ? 10.181 3.504 5.588 1.00 86.19 188 LYS A CA 1
ATOM 1477 C C . LYS A 1 188 ? 10.383 4.426 4.381 1.00 86.19 188 LYS A C 1
ATOM 1479 O O . LYS A 1 188 ? 11.249 4.159 3.548 1.00 86.19 188 LYS A O 1
ATOM 1484 N N . LEU A 1 189 ? 9.612 5.508 4.267 1.00 83.31 189 LEU A N 1
ATOM 1485 C CA . LEU A 1 189 ? 9.730 6.444 3.144 1.00 83.31 189 LEU A CA 1
ATOM 1486 C C . LEU A 1 189 ? 11.062 7.206 3.145 1.00 83.31 189 LEU A C 1
ATOM 1488 O O . LEU A 1 189 ? 11.596 7.479 2.068 1.00 83.31 189 LEU A O 1
ATOM 1492 N N . GLN A 1 190 ? 11.644 7.492 4.315 1.00 81.50 190 GLN A N 1
ATOM 1493 C CA . GLN A 1 190 ? 12.969 8.117 4.395 1.00 81.50 190 GLN A CA 1
ATOM 1494 C C . GLN A 1 190 ? 14.064 7.257 3.753 1.00 81.50 190 GLN A C 1
ATOM 1496 O O . GLN A 1 190 ? 14.936 7.790 3.062 1.00 81.50 190 GLN A O 1
ATOM 1501 N N . HIS A 1 191 ? 14.004 5.937 3.933 1.00 78.94 191 HIS A N 1
ATOM 1502 C CA . HIS A 1 191 ? 15.003 5.017 3.387 1.00 78.94 191 HIS A CA 1
ATOM 1503 C C . HIS A 1 191 ? 14.982 4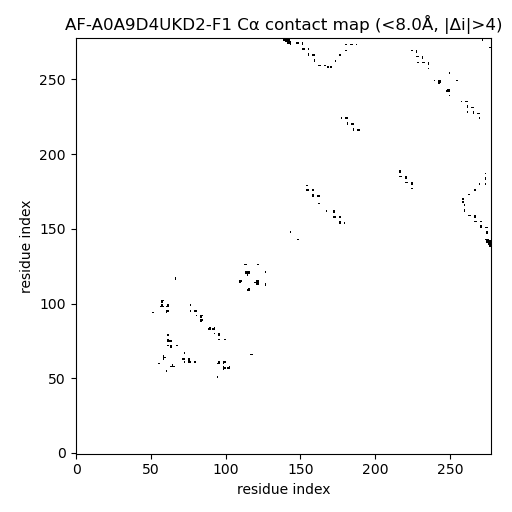.956 1.851 1.00 78.94 191 HIS A C 1
ATOM 1505 O O . HIS A 1 191 ? 16.036 4.824 1.233 1.00 78.94 191 HIS A O 1
ATOM 1511 N N . TYR A 1 192 ? 13.811 5.102 1.221 1.00 72.38 192 TYR A N 1
ATOM 1512 C CA . TYR A 1 192 ? 13.687 5.053 -0.242 1.00 72.38 192 TYR A CA 1
ATOM 1513 C C . TYR A 1 192 ? 14.111 6.344 -0.951 1.00 72.38 192 TYR A C 1
ATOM 1515 O O . TYR A 1 192 ? 14.510 6.288 -2.112 1.00 72.38 192 TYR A O 1
ATOM 1523 N N . GLU A 1 193 ? 14.019 7.497 -0.288 1.00 64.81 193 GLU A N 1
ATOM 1524 C CA . GLU A 1 193 ? 14.318 8.802 -0.899 1.00 64.81 193 GLU A CA 1
ATOM 1525 C C . GLU A 1 193 ? 15.761 9.271 -0.636 1.00 64.81 193 GLU A C 1
ATOM 1527 O O . GLU A 1 193 ? 16.261 10.162 -1.318 1.00 64.81 193 GLU A O 1
ATOM 1532 N N . LYS A 1 194 ? 16.484 8.638 0.301 1.00 58.03 194 LYS A N 1
ATOM 1533 C CA . LYS A 1 194 ? 17.913 8.906 0.564 1.00 58.03 194 LYS A CA 1
ATOM 1534 C C . LYS A 1 194 ? 18.836 8.550 -0.620 1.00 58.03 194 LYS A C 1
ATOM 1536 O O . LYS A 1 194 ? 20.026 8.835 -0.567 1.00 58.03 194 LYS A O 1
ATOM 1541 N N . ALA A 1 195 ? 18.302 7.950 -1.684 1.00 47.56 195 ALA A N 1
ATOM 1542 C CA . ALA A 1 195 ? 19.052 7.495 -2.850 1.00 47.56 195 ALA A CA 1
ATOM 1543 C C . ALA A 1 195 ? 19.244 8.545 -3.966 1.00 47.56 195 ALA A C 1
ATOM 1545 O O . ALA A 1 195 ? 19.803 8.190 -5.001 1.00 47.56 195 ALA A O 1
ATOM 1546 N N . GLU A 1 196 ? 18.818 9.808 -3.811 1.00 48.25 196 GLU A N 1
ATOM 1547 C CA . GLU A 1 196 ? 19.222 10.843 -4.777 1.00 48.25 196 GLU A CA 1
ATOM 1548 C C . GLU A 1 196 ? 20.664 11.306 -4.504 1.00 48.25 196 GLU A C 1
ATOM 1550 O O . GLU A 1 196 ? 20.945 11.799 -3.405 1.00 48.25 196 GLU A O 1
ATOM 1555 N N . PRO A 1 197 ? 21.594 11.152 -5.471 1.00 41.72 197 PRO A N 1
ATOM 1556 C CA . PRO A 1 197 ? 22.960 11.626 -5.322 1.00 41.72 197 PRO A CA 1
ATOM 1557 C C . PRO A 1 197 ? 22.963 13.135 -5.099 1.00 41.72 197 PRO A C 1
ATOM 1559 O O . PRO A 1 197 ? 22.274 13.887 -5.786 1.00 41.72 197 PRO A O 1
ATOM 1562 N N . PHE A 1 198 ? 23.773 13.566 -4.141 1.00 40.56 198 PHE A N 1
ATOM 1563 C CA . PHE A 1 198 ? 24.103 14.961 -3.901 1.00 40.56 198 PHE A CA 1
ATOM 1564 C C . PHE A 1 198 ? 24.586 15.617 -5.204 1.00 40.56 198 PHE A C 1
ATOM 1566 O O . PHE A 1 198 ? 25.676 15.314 -5.683 1.00 40.56 198 PHE A O 1
ATOM 1573 N N . THR A 1 199 ? 23.780 16.505 -5.790 1.00 40.19 199 THR A N 1
ATOM 1574 C CA . THR A 1 199 ? 24.261 17.461 -6.790 1.00 40.19 199 THR A CA 1
ATOM 1575 C C . THR A 1 199 ? 24.968 18.592 -6.035 1.00 40.19 199 THR A C 1
ATOM 1577 O O . THR A 1 199 ? 24.302 19.293 -5.266 1.00 40.19 199 THR A O 1
ATOM 1580 N N . PRO A 1 200 ? 26.291 18.770 -6.204 1.00 45.50 200 PRO A N 1
ATOM 1581 C CA . PRO A 1 200 ? 27.076 19.783 -5.509 1.00 45.50 200 PRO A CA 1
ATOM 1582 C C . PRO A 1 200 ? 26.854 21.137 -6.189 1.00 45.50 200 PRO A C 1
ATOM 1584 O O . PRO A 1 200 ? 27.697 21.634 -6.926 1.00 45.50 200 PRO A O 1
ATOM 1587 N N . SER A 1 201 ? 25.669 21.707 -6.030 1.00 43.78 201 SER A N 1
ATOM 1588 C CA . SER A 1 201 ? 25.385 23.063 -6.490 1.00 43.78 201 SER A CA 1
ATOM 1589 C C . SER A 1 201 ? 24.215 23.601 -5.683 1.00 43.78 201 SER A C 1
ATOM 1591 O O . SER A 1 201 ? 23.078 23.419 -6.100 1.00 43.78 201 SER A O 1
ATOM 1593 N N . GLU A 1 202 ? 24.493 24.141 -4.495 1.00 47.38 202 GLU A N 1
ATOM 1594 C CA . GLU A 1 202 ? 23.656 25.075 -3.715 1.00 47.38 202 GLU A CA 1
ATOM 1595 C C . GLU A 1 202 ? 24.248 25.158 -2.294 1.00 47.38 202 GLU A C 1
ATOM 1597 O O . GLU A 1 202 ? 23.757 24.525 -1.360 1.00 47.38 202 GLU A O 1
ATOM 1602 N N . GLU A 1 203 ? 25.350 25.896 -2.136 1.00 49.41 203 GLU A N 1
ATOM 1603 C CA . GLU A 1 203 ? 26.015 26.089 -0.835 1.00 49.41 203 GLU A CA 1
ATOM 1604 C C . GLU A 1 203 ? 25.430 27.236 0.012 1.00 49.41 203 GLU A C 1
ATOM 1606 O O . GLU A 1 203 ? 25.910 27.451 1.115 1.00 49.41 203 GLU A O 1
ATOM 1611 N N . GLU A 1 204 ? 24.351 27.915 -0.402 1.00 52.69 204 GLU A N 1
ATOM 1612 C CA . GLU A 1 204 ? 23.822 29.065 0.370 1.00 52.69 204 GLU A CA 1
ATOM 1613 C C . GLU A 1 204 ? 22.355 28.950 0.842 1.00 52.69 204 GLU A C 1
ATOM 1615 O O . GLU A 1 204 ? 21.989 29.575 1.828 1.00 52.69 204 GLU A O 1
ATOM 1620 N N . ASP A 1 205 ? 21.530 28.067 0.257 1.00 51.69 205 ASP A N 1
ATOM 1621 C CA . ASP A 1 205 ? 20.086 27.927 0.578 1.00 51.69 205 ASP A CA 1
ATOM 1622 C C . ASP A 1 205 ? 19.715 26.557 1.199 1.00 51.69 205 ASP A C 1
ATOM 1624 O O . ASP A 1 205 ? 18.585 26.053 1.109 1.00 51.69 205 ASP A O 1
ATOM 1628 N N . GLY A 1 206 ? 20.694 25.891 1.815 1.00 55.00 206 GLY A N 1
ATOM 1629 C CA . GLY A 1 206 ? 20.594 24.483 2.214 1.00 55.00 206 GLY A CA 1
ATOM 1630 C C . GLY A 1 206 ? 19.602 24.188 3.347 1.00 55.00 206 GLY A C 1
ATOM 1631 O O . GLY A 1 206 ? 19.002 23.109 3.374 1.00 55.00 206 GLY A O 1
ATOM 1632 N N . GLU A 1 207 ? 19.393 25.118 4.280 1.00 57.22 207 GLU A N 1
ATOM 1633 C CA . GLU A 1 207 ? 18.597 24.858 5.490 1.00 57.22 207 GLU A CA 1
ATOM 1634 C C . GLU A 1 207 ? 17.084 24.929 5.236 1.00 57.22 207 GLU A C 1
ATOM 1636 O O . GLU A 1 207 ? 16.350 24.001 5.596 1.00 57.22 207 GLU A O 1
ATOM 1641 N N . GLY A 1 208 ? 16.613 25.953 4.515 1.00 57.56 208 GLY A N 1
ATOM 1642 C CA . GLY A 1 208 ? 15.194 26.112 4.163 1.00 57.56 208 GLY A CA 1
ATOM 1643 C C . GLY A 1 208 ? 14.676 25.024 3.211 1.00 57.56 208 GLY A C 1
ATOM 1644 O O . GLY A 1 208 ? 13.544 24.543 3.334 1.00 57.56 208 GLY A O 1
ATOM 1645 N N . LYS A 1 209 ? 15.521 24.543 2.288 1.00 58.59 209 LYS A N 1
ATOM 1646 C CA . LYS A 1 209 ? 15.174 23.419 1.398 1.00 58.59 209 LYS A CA 1
ATOM 1647 C C . LYS A 1 209 ? 15.117 22.080 2.141 1.00 58.59 209 LYS A C 1
ATOM 1649 O O . LYS A 1 209 ? 14.289 21.236 1.787 1.00 58.59 209 LYS A O 1
ATOM 1654 N N . ARG A 1 210 ? 15.946 21.865 3.172 1.00 58.25 210 ARG A N 1
ATOM 1655 C CA . ARG A 1 210 ? 15.934 20.634 3.992 1.00 58.25 210 ARG A CA 1
ATOM 1656 C C . ARG A 1 210 ? 14.669 20.523 4.844 1.00 58.25 210 ARG A C 1
ATOM 1658 O O . ARG A 1 210 ? 14.044 19.459 4.843 1.00 58.25 210 ARG A O 1
ATOM 1665 N N . THR A 1 211 ? 14.242 21.607 5.493 1.00 59.81 211 THR A N 1
ATOM 1666 C CA . THR A 1 211 ? 12.997 21.630 6.287 1.00 59.81 211 THR A CA 1
ATOM 1667 C C . THR A 1 211 ? 11.757 21.479 5.402 1.00 59.81 211 THR A C 1
ATOM 1669 O O . THR A 1 211 ? 10.874 20.680 5.716 1.00 59.81 211 THR A O 1
ATOM 1672 N N . SER A 1 212 ? 11.729 22.126 4.229 1.00 62.66 212 SER A N 1
ATOM 1673 C CA . SER A 1 212 ? 10.648 21.965 3.240 1.00 62.66 212 SER A CA 1
ATOM 1674 C C . SER A 1 212 ? 10.547 20.529 2.699 1.00 62.66 212 SER A C 1
ATOM 1676 O O . SER A 1 212 ? 9.446 19.990 2.553 1.00 62.66 212 SER A O 1
ATOM 1678 N N . LYS A 1 213 ? 11.684 19.861 2.447 1.00 66.94 213 LYS A N 1
ATOM 1679 C CA . LYS A 1 213 ? 11.722 18.439 2.049 1.00 66.94 213 LYS A CA 1
ATOM 1680 C C . LYS A 1 213 ? 11.224 17.521 3.175 1.00 66.94 213 LYS A C 1
ATOM 1682 O O . LYS A 1 213 ? 10.433 16.620 2.906 1.00 66.94 213 LYS A O 1
ATOM 1687 N N . GLY A 1 214 ? 11.610 17.778 4.428 1.00 72.19 214 GLY A N 1
ATOM 1688 C CA . GLY A 1 214 ? 11.105 17.056 5.606 1.00 72.19 214 GLY A CA 1
ATOM 1689 C C . GLY A 1 214 ? 9.591 17.203 5.806 1.00 72.19 214 GLY A C 1
ATOM 1690 O O . GLY A 1 214 ? 8.895 16.209 6.015 1.00 72.19 214 GLY A O 1
ATOM 1691 N N . GLY A 1 215 ? 9.068 18.421 5.645 1.00 79.50 215 GLY A N 1
ATOM 1692 C CA . GLY A 1 215 ? 7.634 18.705 5.748 1.00 79.50 215 GLY A CA 1
ATOM 1693 C C . GLY A 1 215 ? 6.804 18.008 4.667 1.00 79.50 215 GLY A C 1
ATOM 1694 O O . GLY A 1 215 ? 5.775 17.410 4.972 1.00 79.50 215 GLY A O 1
ATOM 1695 N N . LYS A 1 216 ? 7.275 17.990 3.411 1.00 80.19 216 LYS A N 1
ATOM 1696 C CA . LYS A 1 216 ? 6.599 17.267 2.312 1.00 80.19 216 LYS A CA 1
ATOM 1697 C C . LYS A 1 216 ? 6.521 15.758 2.568 1.00 80.19 216 LYS A C 1
ATOM 1699 O O . LYS A 1 216 ? 5.507 15.139 2.243 1.00 80.19 216 LYS A O 1
ATOM 1704 N N . ARG A 1 217 ? 7.563 15.171 3.172 1.00 79.94 217 ARG A N 1
ATOM 1705 C CA . ARG A 1 217 ? 7.584 13.751 3.573 1.00 79.94 217 ARG A CA 1
ATOM 1706 C C . ARG A 1 217 ? 6.534 13.463 4.632 1.00 79.94 217 ARG A C 1
ATOM 1708 O O . ARG A 1 217 ? 5.738 12.546 4.462 1.00 79.94 217 ARG A O 1
ATOM 1715 N N . LEU A 1 218 ? 6.505 14.290 5.674 1.00 86.31 218 LEU A N 1
ATOM 1716 C CA . LEU A 1 218 ? 5.534 14.161 6.751 1.00 86.31 218 LEU A CA 1
ATOM 1717 C C . LEU A 1 218 ? 4.100 14.322 6.227 1.00 86.31 218 LEU A C 1
ATOM 1719 O O . LEU A 1 218 ? 3.216 13.551 6.584 1.00 86.31 218 LEU A O 1
ATOM 1723 N N . LEU A 1 219 ? 3.864 15.274 5.323 1.00 87.38 219 LEU A N 1
ATOM 1724 C CA . LEU A 1 219 ? 2.535 15.494 4.757 1.00 87.38 219 LEU A CA 1
ATOM 1725 C C . LEU A 1 219 ? 2.050 14.293 3.931 1.00 87.38 219 LEU A C 1
ATOM 1727 O O . LEU A 1 219 ? 0.881 13.926 4.018 1.00 87.38 219 LEU A O 1
ATOM 1731 N N . ARG A 1 220 ? 2.945 13.637 3.178 1.00 86.25 220 ARG A N 1
ATOM 1732 C CA . ARG A 1 220 ? 2.621 12.391 2.461 1.00 86.25 220 ARG A CA 1
ATOM 1733 C C . ARG A 1 220 ? 2.281 11.255 3.418 1.00 86.25 220 ARG A C 1
ATOM 1735 O O . ARG A 1 220 ? 1.299 10.557 3.186 1.00 86.25 220 ARG A O 1
ATOM 1742 N N . THR A 1 221 ? 3.048 11.079 4.493 1.00 89.69 221 THR A N 1
ATOM 1743 C CA . THR A 1 221 ? 2.780 10.017 5.478 1.00 89.69 221 THR A CA 1
ATOM 1744 C C . THR A 1 221 ? 1.490 10.255 6.234 1.00 89.69 221 THR A C 1
ATOM 1746 O O . THR A 1 221 ? 0.705 9.328 6.399 1.00 89.69 221 THR A O 1
ATOM 1749 N N . LEU A 1 222 ? 1.243 11.501 6.646 1.00 91.06 222 LEU A N 1
ATOM 1750 C CA . LEU A 1 222 ? -0.000 11.895 7.297 1.00 91.06 222 LEU A CA 1
ATOM 1751 C C . LEU A 1 222 ? -1.177 11.668 6.353 1.00 91.06 222 LEU A C 1
ATOM 1753 O O . LEU A 1 222 ? -2.119 10.978 6.722 1.00 91.06 222 LEU A O 1
ATOM 1757 N N . GLY A 1 223 ? -1.090 12.172 5.120 1.00 90.88 223 GLY A N 1
ATOM 1758 C CA . GLY A 1 223 ? -2.127 11.983 4.109 1.00 90.88 223 GLY A CA 1
ATOM 1759 C C . GLY A 1 223 ? -2.435 10.507 3.866 1.00 90.88 223 GLY A C 1
ATOM 1760 O O . GLY A 1 223 ? -3.598 10.124 3.841 1.00 90.88 223 GLY A O 1
ATOM 1761 N N . LEU A 1 224 ? -1.410 9.659 3.776 1.00 90.06 224 LEU A N 1
ATOM 1762 C CA . LEU A 1 224 ? -1.575 8.222 3.571 1.00 90.06 224 LEU A CA 1
ATOM 1763 C C . LEU A 1 224 ? -2.217 7.527 4.785 1.00 90.06 224 LEU A C 1
ATOM 1765 O O . LEU A 1 224 ? -3.186 6.788 4.613 1.00 90.06 224 LEU A O 1
ATOM 1769 N N . VAL A 1 225 ? -1.759 7.796 6.010 1.00 92.38 225 VAL A N 1
ATOM 1770 C CA . VAL A 1 225 ? -2.333 7.187 7.226 1.00 92.38 225 VAL A CA 1
ATOM 1771 C C . VAL A 1 225 ? -3.768 7.665 7.464 1.00 92.38 225 VAL A C 1
ATOM 1773 O O . VAL A 1 225 ? -4.655 6.843 7.692 1.00 92.38 225 VAL A O 1
ATOM 1776 N N . PHE A 1 226 ? -4.034 8.968 7.335 1.00 93.12 226 PHE A N 1
ATOM 1777 C CA . PHE A 1 226 ? -5.391 9.507 7.458 1.00 93.12 226 PHE A CA 1
ATOM 1778 C C . PHE A 1 226 ? -6.309 9.044 6.328 1.00 93.12 226 PHE A C 1
ATOM 1780 O O . PHE A 1 226 ? -7.489 8.819 6.575 1.00 93.12 226 PHE A O 1
ATOM 1787 N N . SER A 1 227 ? -5.793 8.835 5.112 1.00 93.19 227 SER A N 1
ATOM 1788 C CA . SER A 1 227 ? -6.599 8.265 4.027 1.00 93.19 227 SER A CA 1
ATOM 1789 C C . SER A 1 227 ? -7.041 6.838 4.340 1.00 93.19 227 SER A C 1
ATOM 1791 O O . SER A 1 227 ? -8.182 6.487 4.069 1.00 93.19 227 SER A O 1
ATOM 1793 N N . CYS A 1 228 ? -6.184 6.039 4.980 1.00 93.00 228 CYS A N 1
ATOM 1794 C CA . CYS A 1 228 ? -6.530 4.691 5.416 1.00 93.00 228 CYS A CA 1
ATOM 1795 C C . CYS A 1 228 ? -7.679 4.713 6.435 1.00 93.00 228 CYS A C 1
ATOM 1797 O O . CYS A 1 228 ? -8.680 4.018 6.265 1.00 93.00 228 CYS A O 1
ATOM 1799 N N . VAL A 1 229 ? -7.571 5.588 7.440 1.00 93.56 229 VAL A N 1
ATOM 1800 C CA . VAL A 1 229 ? -8.638 5.825 8.424 1.00 93.56 229 VAL A CA 1
ATOM 1801 C C . VAL A 1 229 ? -9.926 6.268 7.732 1.00 93.56 229 VAL A C 1
ATOM 1803 O O . VAL A 1 229 ? -10.989 5.719 8.001 1.00 93.56 229 VAL A O 1
ATOM 1806 N N . ALA A 1 230 ? -9.840 7.236 6.817 1.00 94.75 230 ALA A N 1
ATOM 1807 C CA . ALA A 1 230 ? -10.997 7.760 6.102 1.00 94.75 230 ALA A CA 1
ATOM 1808 C C . ALA A 1 230 ? -11.684 6.681 5.254 1.00 94.75 230 ALA A C 1
ATOM 1810 O O .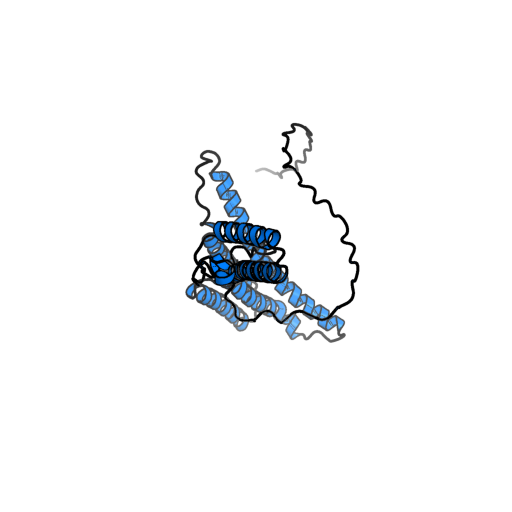 ALA A 1 230 ? -12.905 6.578 5.289 1.00 94.75 230 ALA A O 1
ATOM 1811 N N . VAL A 1 231 ? -10.919 5.846 4.543 1.00 95.25 231 VAL A N 1
ATOM 1812 C CA . VAL A 1 231 ? -11.455 4.726 3.754 1.00 95.25 231 VAL A CA 1
ATOM 1813 C C . VAL A 1 231 ? -12.177 3.723 4.652 1.00 95.25 231 VAL A C 1
ATOM 1815 O O . VAL A 1 231 ? -13.293 3.331 4.322 1.00 95.25 231 VAL A O 1
ATOM 1818 N N . CYS A 1 232 ? -11.607 3.351 5.801 1.00 94.25 232 CYS A N 1
ATOM 1819 C CA . CYS A 1 232 ? -12.274 2.463 6.759 1.00 94.25 232 CYS A CA 1
ATOM 1820 C C . CYS A 1 232 ? -13.557 3.071 7.329 1.00 94.25 232 CYS A C 1
ATOM 1822 O O . CYS A 1 232 ? -14.586 2.399 7.377 1.00 94.25 232 CYS A O 1
ATOM 1824 N N . SER A 1 233 ? -13.512 4.341 7.735 1.00 93.00 233 SER A N 1
ATOM 1825 C CA . SER A 1 233 ? -14.673 5.048 8.279 1.00 93.00 233 SER A CA 1
ATOM 1826 C C . SER A 1 233 ? -15.788 5.183 7.242 1.00 93.00 233 SER A C 1
ATOM 1828 O O . SER A 1 233 ? -16.948 4.919 7.546 1.00 93.00 233 SER A O 1
ATOM 1830 N N . LEU A 1 234 ? -15.451 5.532 5.997 1.00 95.00 234 LEU A N 1
ATOM 1831 C CA . LEU A 1 234 ? -16.418 5.620 4.902 1.00 95.00 234 LEU A CA 1
ATOM 1832 C C . LEU A 1 234 ? -16.962 4.250 4.501 1.00 95.00 234 LEU A C 1
ATOM 1834 O O . LEU A 1 234 ? -18.145 4.149 4.200 1.00 95.00 234 LEU A O 1
ATOM 1838 N N . ALA A 1 235 ? -16.140 3.199 4.519 1.00 94.56 235 ALA A N 1
ATOM 1839 C CA . ALA A 1 235 ? -16.601 1.838 4.266 1.00 94.56 235 ALA A CA 1
ATOM 1840 C C . ALA A 1 235 ? -17.596 1.384 5.341 1.00 94.56 235 ALA A C 1
ATOM 1842 O O . ALA A 1 235 ? -18.641 0.835 5.007 1.00 94.56 235 ALA A O 1
ATOM 1843 N N . TYR A 1 236 ? -17.316 1.675 6.614 1.00 92.56 236 TYR A N 1
ATOM 1844 C CA . TYR A 1 236 ? -18.227 1.382 7.718 1.00 92.56 236 TYR A CA 1
ATOM 1845 C C . TYR A 1 236 ? -19.568 2.113 7.559 1.00 92.56 236 TYR A C 1
ATOM 1847 O O . TYR A 1 236 ? -20.623 1.478 7.566 1.00 92.56 236 TYR A O 1
ATOM 1855 N N . THR A 1 237 ? -19.540 3.427 7.318 1.00 92.38 237 THR A N 1
ATOM 1856 C CA . THR A 1 237 ? -20.761 4.209 7.062 1.00 92.38 237 THR A CA 1
ATOM 1857 C C . THR A 1 237 ? -21.486 3.739 5.801 1.00 92.38 237 THR A C 1
ATOM 1859 O O . THR A 1 237 ? -22.709 3.647 5.785 1.00 92.38 237 THR A O 1
ATOM 1862 N N . GLY A 1 238 ? -20.748 3.391 4.746 1.00 92.88 238 GLY A N 1
ATOM 1863 C CA . GLY A 1 238 ? -21.302 2.860 3.503 1.00 92.88 238 GLY A CA 1
ATOM 1864 C C . GLY A 1 238 ? -22.027 1.530 3.703 1.00 92.88 238 GLY A C 1
ATOM 1865 O O . GLY A 1 238 ? -23.082 1.326 3.110 1.00 92.88 238 GLY A O 1
ATOM 1866 N N . ILE A 1 239 ? -21.515 0.658 4.577 1.00 91.81 239 ILE A N 1
ATOM 1867 C CA . ILE A 1 239 ? -22.193 -0.587 4.965 1.00 91.81 239 ILE A CA 1
ATOM 1868 C C . ILE A 1 239 ? -23.508 -0.277 5.686 1.00 91.81 239 ILE A C 1
ATOM 1870 O O . ILE A 1 239 ? -24.527 -0.873 5.347 1.00 91.81 239 ILE A O 1
ATOM 1874 N N . LEU A 1 240 ? -23.515 0.668 6.632 1.00 90.31 240 LEU A N 1
ATOM 1875 C CA . LEU A 1 240 ? -24.740 1.063 7.340 1.00 90.31 240 LEU A CA 1
ATOM 1876 C C . LEU A 1 240 ? -25.794 1.622 6.377 1.00 90.31 240 LEU A C 1
ATOM 1878 O O . LEU A 1 240 ? -26.926 1.140 6.361 1.00 90.31 240 LEU A O 1
ATOM 1882 N N . ASN A 1 241 ? -25.390 2.556 5.514 1.00 91.81 241 ASN A N 1
ATOM 1883 C CA . ASN A 1 241 ? -26.269 3.132 4.496 1.00 91.81 241 ASN A CA 1
ATOM 1884 C C . ASN A 1 241 ? -26.756 2.068 3.498 1.00 91.81 241 ASN A C 1
ATOM 1886 O O . ASN A 1 241 ? -27.887 2.127 3.030 1.00 91.81 241 ASN A O 1
ATOM 1890 N N . GLY A 1 242 ? -25.924 1.074 3.176 1.00 91.81 242 GLY A N 1
ATOM 1891 C CA . GLY A 1 242 ? -26.301 -0.048 2.318 1.00 91.81 242 GLY A CA 1
ATOM 1892 C C . GLY A 1 242 ? -27.379 -0.940 2.939 1.00 91.81 242 GLY A C 1
ATOM 1893 O O . GLY A 1 242 ? -28.308 -1.341 2.245 1.00 91.81 242 GLY A O 1
ATOM 1894 N N . ILE A 1 243 ? -27.293 -1.220 4.243 1.00 89.44 243 ILE A N 1
ATOM 1895 C CA . ILE A 1 243 ? -28.309 -2.001 4.973 1.00 89.44 243 ILE A CA 1
ATOM 1896 C C . ILE A 1 243 ? -29.643 -1.243 5.007 1.00 89.44 243 ILE A C 1
ATOM 1898 O O . ILE A 1 243 ? -30.697 -1.841 4.783 1.00 89.44 243 ILE A O 1
ATOM 1902 N N . GLU A 1 244 ? -29.592 0.072 5.221 1.00 90.62 244 GLU A N 1
ATOM 1903 C CA . GLU A 1 244 ? -30.773 0.938 5.197 1.00 90.62 244 GLU A CA 1
ATOM 1904 C C . GLU A 1 244 ? -31.413 1.004 3.800 1.00 90.62 244 GLU A C 1
ATOM 1906 O O . GLU A 1 244 ? -32.629 0.863 3.672 1.00 90.62 244 GLU A O 1
ATOM 1911 N N . LEU A 1 245 ? -30.605 1.108 2.737 1.00 91.94 245 LEU A N 1
ATOM 1912 C CA . LEU A 1 245 ? -31.079 1.056 1.345 1.00 91.94 245 LEU A CA 1
ATOM 1913 C C . LEU A 1 245 ? -31.771 -0.271 0.995 1.00 91.94 245 LEU A C 1
ATOM 1915 O O . LEU A 1 245 ? -32.655 -0.295 0.141 1.00 91.94 245 LEU A O 1
ATOM 1919 N N . LEU A 1 246 ? -31.397 -1.369 1.657 1.00 92.12 246 LEU A N 1
ATOM 1920 C CA . LEU A 1 246 ? -32.036 -2.682 1.511 1.00 92.12 246 LEU A CA 1
ATOM 1921 C C . LEU A 1 246 ? -33.317 -2.828 2.357 1.00 92.12 246 LEU A C 1
ATOM 1923 O O . LEU A 1 246 ? -33.919 -3.905 2.378 1.00 92.12 246 LEU A O 1
ATOM 1927 N N . GLY A 1 247 ? -33.732 -1.773 3.067 1.00 88.06 247 GLY A N 1
ATOM 1928 C CA . GLY A 1 247 ? -34.913 -1.770 3.933 1.00 88.06 247 GLY A CA 1
ATOM 1929 C C . GLY A 1 247 ? -34.778 -2.678 5.158 1.00 88.06 247 GLY A C 1
ATOM 1930 O O . GLY A 1 247 ? -35.786 -3.079 5.738 1.00 88.06 247 GLY A O 1
ATOM 1931 N N . GLN A 1 248 ? -33.549 -3.051 5.528 1.00 88.25 248 GLN A N 1
ATOM 1932 C CA . GLN A 1 248 ? -33.271 -3.925 6.665 1.00 88.25 248 GLN A CA 1
ATOM 1933 C C . GLN A 1 248 ? -32.985 -3.106 7.928 1.00 88.25 248 GLN A C 1
ATOM 1935 O O . GLN A 1 248 ? -32.447 -2.001 7.881 1.00 88.25 248 GLN A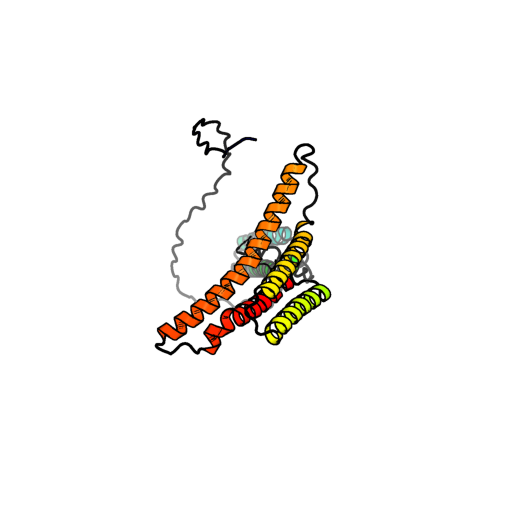 O 1
ATOM 1940 N N . TYR A 1 249 ? -33.312 -3.671 9.088 1.00 85.69 249 TYR A N 1
ATOM 1941 C CA . TYR A 1 249 ? -33.001 -3.062 10.381 1.00 85.69 249 TYR A CA 1
ATOM 1942 C C . TYR A 1 249 ? -31.497 -3.136 10.656 1.00 85.69 249 TYR A C 1
ATOM 1944 O O . TYR A 1 249 ? -30.887 -4.200 10.529 1.00 85.69 249 TYR A O 1
ATOM 1952 N N . ILE A 1 250 ? -30.903 -2.028 11.102 1.00 86.25 250 ILE A N 1
ATOM 1953 C CA . ILE A 1 250 ? -29.485 -1.997 11.465 1.00 86.25 250 ILE A CA 1
ATOM 1954 C C . ILE A 1 250 ? -29.290 -2.782 12.774 1.00 86.25 250 ILE A C 1
ATOM 1956 O O . ILE A 1 250 ? -29.876 -2.423 13.803 1.00 86.25 250 ILE A O 1
ATOM 1960 N N . PRO A 1 251 ? -28.468 -3.847 12.786 1.00 85.94 251 PRO A N 1
ATOM 1961 C CA . PRO A 1 251 ? -28.258 -4.630 13.993 1.00 85.94 251 PRO A CA 1
ATOM 1962 C C . PRO A 1 251 ? -27.524 -3.804 15.060 1.00 85.94 251 PRO A C 1
ATOM 1964 O O . PRO A 1 251 ? -26.498 -3.177 14.798 1.00 85.94 251 PRO A O 1
ATOM 1967 N N . ARG A 1 252 ? -28.023 -3.848 16.304 1.00 83.88 252 ARG A N 1
ATOM 1968 C CA . ARG A 1 252 ? -27.499 -3.051 17.435 1.00 83.88 252 ARG A CA 1
ATOM 1969 C C . ARG A 1 252 ? -26.018 -3.296 17.722 1.00 83.88 252 ARG A C 1
ATOM 1971 O O . ARG A 1 252 ? -25.317 -2.375 18.121 1.00 83.88 252 ARG A O 1
ATOM 1978 N N . PHE A 1 253 ? -25.547 -4.523 17.493 1.00 84.38 253 PHE A N 1
ATOM 1979 C CA . PHE A 1 253 ? -24.134 -4.875 17.620 1.00 84.38 253 PHE A CA 1
ATOM 1980 C C . PHE A 1 253 ? -23.248 -3.995 16.730 1.00 84.38 253 PHE A C 1
ATOM 1982 O O . PHE A 1 253 ? -22.231 -3.510 17.213 1.00 84.38 253 PHE A O 1
ATOM 1989 N N . LEU A 1 254 ? -23.643 -3.757 15.472 1.00 84.12 254 LEU A N 1
ATOM 1990 C CA . LEU A 1 254 ? -22.852 -2.973 14.521 1.00 84.12 254 LEU A CA 1
ATOM 1991 C C . LEU A 1 254 ? -22.670 -1.549 15.049 1.00 84.12 254 LEU A C 1
ATOM 1993 O O . LEU A 1 254 ? -21.542 -1.128 15.268 1.00 84.12 254 LEU A O 1
ATOM 1997 N N . ILE A 1 255 ? -23.771 -0.878 15.393 1.00 83.44 255 ILE A N 1
ATOM 1998 C CA . ILE A 1 255 ? -23.755 0.493 15.929 1.00 83.44 255 ILE A CA 1
ATOM 1999 C C . ILE A 1 255 ? -22.913 0.583 17.209 1.00 83.44 255 ILE A C 1
ATOM 2001 O O . ILE A 1 255 ? -22.107 1.497 17.353 1.00 83.44 255 ILE A O 1
ATOM 2005 N N . ASN A 1 256 ? -23.059 -0.382 18.121 1.00 86.06 256 ASN A N 1
ATOM 2006 C CA . ASN A 1 256 ? -22.354 -0.367 19.403 1.00 86.06 256 ASN A CA 1
ATOM 2007 C C . ASN A 1 256 ? -20.854 -0.700 19.292 1.00 86.06 256 ASN A C 1
ATOM 2009 O O . ASN A 1 256 ? -20.099 -0.440 20.221 1.00 86.06 256 ASN A O 1
ATOM 2013 N N . SER A 1 257 ? -20.413 -1.289 18.176 1.00 85.88 257 SER A N 1
ATOM 2014 C CA . SER A 1 257 ? -19.025 -1.723 17.957 1.00 85.88 257 SER A CA 1
ATOM 2015 C C . SER A 1 257 ? -18.310 -0.939 16.853 1.00 85.88 257 SER A C 1
ATOM 2017 O O . SER A 1 257 ? -17.291 -1.394 16.329 1.00 85.88 257 SER A O 1
ATOM 2019 N N . GLN A 1 258 ? -18.796 0.267 16.534 1.00 87.19 258 GLN A N 1
ATOM 2020 C CA . GLN A 1 258 ? -18.217 1.141 15.510 1.00 87.19 258 GLN A CA 1
ATOM 2021 C C . GLN A 1 258 ? -16.702 1.323 15.678 1.00 87.19 258 GLN A C 1
ATOM 2023 O O . GLN A 1 258 ? -15.941 1.098 14.737 1.00 87.19 258 GLN A O 1
ATOM 2028 N N . GLU A 1 259 ? -16.252 1.707 16.873 1.00 85.19 259 GLU A N 1
ATOM 2029 C CA . GLU A 1 259 ? -14.835 1.992 17.132 1.00 85.19 259 GLU A CA 1
ATOM 2030 C C . GLU A 1 259 ? -13.955 0.748 16.963 1.00 85.19 259 GLU A C 1
ATOM 2032 O O . GLU A 1 259 ? -12.859 0.819 16.397 1.00 85.19 259 GLU A O 1
ATOM 2037 N N . LEU A 1 260 ? -14.466 -0.411 17.386 1.00 87.94 260 LEU A N 1
ATOM 2038 C CA . LEU A 1 260 ? -13.784 -1.695 17.269 1.00 87.94 260 LEU A CA 1
ATOM 2039 C C . LEU A 1 260 ? -13.622 -2.086 15.797 1.00 87.94 260 LEU A C 1
ATOM 2041 O O . LEU A 1 260 ? -12.513 -2.398 15.360 1.00 87.94 260 LEU A O 1
ATOM 2045 N N . ILE A 1 261 ? -14.706 -2.023 15.020 1.00 89.62 261 ILE A N 1
ATOM 2046 C CA . ILE A 1 261 ? -14.703 -2.414 13.605 1.00 89.62 261 ILE A CA 1
ATOM 2047 C C . ILE A 1 261 ? -13.782 -1.495 12.799 1.00 89.62 261 ILE A C 1
ATOM 2049 O O . ILE A 1 261 ? -12.921 -1.980 12.060 1.00 89.62 261 ILE A O 1
ATOM 2053 N N . VAL A 1 262 ? -13.913 -0.175 12.973 1.00 90.69 262 VAL A N 1
ATOM 2054 C CA . VAL A 1 262 ? -13.092 0.808 12.250 1.00 90.69 262 VAL A CA 1
ATOM 2055 C C . VAL A 1 262 ? -11.618 0.650 12.608 1.00 90.69 262 VAL A C 1
ATOM 2057 O O . VAL A 1 262 ? -10.767 0.687 11.714 1.00 90.69 262 VAL A O 1
ATOM 2060 N N . THR A 1 263 ? -11.287 0.414 13.879 1.00 90.56 263 THR A N 1
ATOM 2061 C CA . THR A 1 263 ? -9.883 0.269 14.278 1.00 90.56 263 THR A CA 1
ATOM 2062 C C . THR A 1 263 ? -9.263 -1.027 13.770 1.00 90.56 263 THR A C 1
ATOM 2064 O O . THR A 1 263 ? -8.145 -0.994 13.256 1.00 90.56 263 THR A O 1
ATOM 2067 N N . ILE A 1 264 ? -9.971 -2.159 13.850 1.00 91.00 264 ILE A N 1
ATOM 2068 C CA . ILE A 1 264 ? -9.468 -3.435 13.318 1.00 91.00 264 ILE A CA 1
ATOM 2069 C C . ILE A 1 264 ? -9.259 -3.331 11.804 1.00 91.00 264 ILE A C 1
ATOM 2071 O O . ILE A 1 264 ? -8.184 -3.680 11.311 1.00 91.00 264 ILE A O 1
ATOM 2075 N N . ALA A 1 265 ? -10.237 -2.793 11.071 1.00 93.06 265 ALA A N 1
ATOM 2076 C CA . ALA A 1 265 ? -10.122 -2.602 9.626 1.00 93.06 265 ALA A CA 1
ATOM 2077 C C . ALA A 1 265 ? -8.936 -1.689 9.266 1.00 93.06 265 ALA A C 1
ATOM 2079 O O . ALA A 1 265 ? -8.133 -2.017 8.389 1.00 93.06 265 ALA A O 1
ATOM 2080 N N . THR A 1 266 ? -8.768 -0.584 9.998 1.00 93.69 266 THR A N 1
ATOM 2081 C CA . THR A 1 266 ? -7.649 0.352 9.803 1.00 93.69 266 THR A CA 1
ATOM 2082 C C . THR A 1 266 ? -6.307 -0.302 10.122 1.00 93.69 266 THR A C 1
ATOM 2084 O O . THR A 1 266 ? -5.351 -0.115 9.375 1.00 93.69 266 THR A O 1
ATOM 2087 N N . SER A 1 267 ? -6.227 -1.108 11.183 1.00 92.94 267 SER A N 1
ATOM 2088 C CA . SER A 1 267 ? -5.025 -1.866 11.558 1.00 92.94 267 SER A CA 1
ATOM 2089 C C . SER A 1 267 ? -4.571 -2.799 10.433 1.00 92.94 267 SER A C 1
ATOM 2091 O O . SER A 1 267 ? -3.395 -2.807 10.062 1.00 92.94 267 SER A O 1
ATOM 2093 N N . ILE A 1 268 ? -5.516 -3.527 9.828 1.00 93.69 268 ILE A N 1
ATOM 2094 C CA . ILE A 1 268 ? -5.250 -4.442 8.711 1.00 93.69 268 ILE A CA 1
ATOM 2095 C C . ILE A 1 268 ? -4.774 -3.670 7.477 1.00 93.69 268 ILE A C 1
ATOM 2097 O O . ILE A 1 268 ? -3.757 -4.025 6.876 1.00 93.69 268 ILE A O 1
ATOM 2101 N N . LEU A 1 269 ? -5.467 -2.594 7.095 1.00 93.38 269 LEU A N 1
ATOM 2102 C CA . LEU A 1 269 ? -5.064 -1.798 5.935 1.00 93.38 269 LEU A CA 1
ATOM 2103 C C . LEU A 1 269 ? -3.699 -1.123 6.144 1.00 93.38 269 LEU A C 1
ATOM 2105 O O . LEU A 1 269 ? -2.863 -1.150 5.239 1.00 93.38 269 LEU A O 1
ATOM 2109 N N . LEU A 1 270 ? -3.426 -0.580 7.333 1.00 92.94 270 LEU A N 1
ATOM 2110 C CA . LEU A 1 270 ? -2.121 0.002 7.663 1.00 92.94 270 LEU A CA 1
ATOM 2111 C C . LEU A 1 270 ? -1.003 -1.041 7.636 1.00 92.94 270 LEU A C 1
ATOM 2113 O O . LEU A 1 270 ? 0.085 -0.740 7.139 1.00 92.94 270 LEU A O 1
ATOM 2117 N N . PHE A 1 271 ? -1.267 -2.269 8.087 1.00 93.88 271 PHE A N 1
ATOM 2118 C CA . PHE A 1 271 ? -0.322 -3.374 7.956 1.00 93.88 271 PHE A CA 1
ATOM 2119 C C . PHE A 1 271 ? 0.045 -3.624 6.488 1.00 93.88 271 PHE A C 1
ATOM 2121 O O . PHE A 1 271 ? 1.235 -3.687 6.161 1.00 93.88 271 PHE A O 1
ATOM 2128 N N . PHE A 1 272 ? -0.942 -3.714 5.590 1.00 92.88 272 PHE A N 1
ATOM 2129 C CA . PHE A 1 272 ? -0.680 -3.938 4.165 1.00 92.88 272 PHE A CA 1
ATOM 2130 C C . PHE A 1 272 ? 0.074 -2.773 3.526 1.00 92.88 272 PHE A C 1
ATOM 2132 O O . PHE A 1 272 ? 1.084 -2.992 2.852 1.00 92.88 272 PHE A O 1
ATOM 2139 N N . VAL A 1 273 ? -0.374 -1.538 3.758 1.00 91.44 273 VAL A N 1
ATOM 2140 C CA . VAL A 1 273 ? 0.253 -0.346 3.174 1.00 91.44 273 VAL A CA 1
ATOM 2141 C C . VAL A 1 273 ? 1.679 -0.169 3.699 1.00 91.44 273 VAL A C 1
ATOM 2143 O O . VAL A 1 273 ? 2.616 -0.053 2.909 1.00 91.44 273 VAL A O 1
ATOM 2146 N N . GLY A 1 274 ? 1.879 -0.252 5.016 1.00 89.12 274 GLY A N 1
ATOM 2147 C CA . GLY A 1 274 ? 3.198 -0.135 5.640 1.00 89.12 274 GLY A CA 1
ATOM 2148 C C . GLY A 1 274 ? 4.161 -1.260 5.251 1.00 89.12 274 GLY A C 1
ATOM 2149 O O . GLY A 1 274 ? 5.369 -1.036 5.134 1.00 89.12 274 GLY A O 1
ATOM 2150 N N . SER A 1 275 ? 3.657 -2.463 4.976 1.00 91.75 275 SER A N 1
ATOM 2151 C CA . SER A 1 275 ? 4.499 -3.624 4.653 1.00 91.75 275 SER A CA 1
ATOM 2152 C C . SER A 1 275 ? 4.821 -3.756 3.168 1.00 91.75 275 SER A C 1
ATOM 2154 O O . SER A 1 275 ? 5.958 -4.079 2.835 1.00 91.75 275 SER A O 1
ATOM 2156 N N . TYR A 1 276 ? 3.882 -3.460 2.267 1.00 89.81 276 TYR A N 1
ATOM 2157 C CA . TYR A 1 276 ? 4.019 -3.803 0.844 1.00 89.81 276 TYR A CA 1
ATOM 2158 C C . TYR A 1 276 ? 4.077 -2.612 -0.106 1.00 89.81 276 TYR A C 1
ATOM 2160 O O . TYR A 1 276 ? 4.481 -2.793 -1.253 1.00 89.81 276 TYR A O 1
ATOM 2168 N N . TYR A 1 277 ? 3.717 -1.409 0.343 1.00 86.94 277 TYR A N 1
ATOM 2169 C CA . TYR A 1 277 ? 3.594 -0.248 -0.539 1.00 86.94 277 TYR A CA 1
ATOM 2170 C C . TYR A 1 277 ? 4.504 0.912 -0.114 1.00 86.94 277 TYR A C 1
ATOM 2172 O O . TYR A 1 277 ? 4.963 0.976 1.033 1.00 86.94 277 TYR A O 1
ATOM 2180 N N . ARG A 1 278 ? 4.801 1.794 -1.072 1.00 82.06 278 ARG A N 1
ATOM 2181 C CA . ARG A 1 278 ? 5.435 3.108 -0.890 1.00 82.06 278 ARG A CA 1
ATOM 2182 C C . ARG A 1 278 ? 4.745 4.156 -1.752 1.00 82.06 278 ARG A C 1
ATOM 2184 O O . ARG A 1 278 ? 4.216 3.755 -2.819 1.00 82.06 278 ARG A O 1
#

Sequence (278 aa):
MALLASPLVCFITNGSASSNFLRRARPLPSLRHSSLPIKCSSASFSEGGQAAEPNENPYKVLGVNPFESFDKVKAAYAKRQKDAEKRGDEATLSRIESAYDKIMMAQLANRKQGLTFGSFQVSKDIKYADKQPIVPWGPRYAPSSKRDILINLAISAVFGLWIISTQSADWKPFQFLIFGYMWRVFDKLQHYEKAEPFTPSEEEDGEGKRTSKGGKRLLRTLGLVFSCVAVCSLAYTGILNGIELLGQYIPRFLINSQELIVTIATSILLFFVGSYYR

Organism: Adiantum capillus-veneris (NCBI:txid13818)

pLDDT: mean 72.59, std 21.52, range [24.77, 95.25]

Foldseek 3Di:
DDDDDDDDDDDDDDDDDDDDDDDDDDDDDDDDDDDDDDDDDDDDDDDDDDDDPPDDQLCVLLVHDLQDDPVVSVVSLVVQLVVCVVVVPPNSNVSSVVSSVVVVVVVVVCLQQCADRPRDHDDPCVSCVVVDDPDVPDKDFDADDPVLLVVLVVLLVVLLVVCVVVVDPDCVSVVVSLVVLLVLLLVVVVVVPVPDDDDPPDPDCPPVVVVVVSVVSSVVSCCVLVVLLVVLLVVLVVVVVVCVVVVHDDDPVSVSCVSSSSSSSSSVVSSCCSRTID